Protein AF-0000000084951170 (afdb_homodimer)

Organism: Flavobacterium frigoris (strain PS1) (NCBI:txid1086011)

Sequence (204 aa):
MLIDLNEDTLADLVNQNNKVVVQFSASWCGNCRIMKPKFKKLATENESITFVLVDAENSPESRKLANVSNLPTFATFVNGKLVNETQTNKQEVLIELVNEIVMLIDLNEDTLADLVNQNNKVVVQFSASWCGNCRIMKPKFKKLATENESITFVLVDAENSPESRKLANVSNLPTFATFVNGKLVNETQTNKQEVLIELVNEIV

Nearest PDB structures (foldseek):
  2hsh-assembly1_A  TM=6.137E-01  e=3.336E-07  Homo sapiens
  1aiu-assembly1_A-2  TM=5.841E-01  e=1.942E-07  Homo sapiens
  5ykw-assembly1_A  TM=6.172E-01  e=5.730E-07  Saccharomyces cerevisiae S288C
  1trs-assembly1_A  TM=5.700E-01  e=1.815E-07  Homo sapiens
  2vim-assembly1_A  TM=5.841E-01  e=9.843E-07  Fasciola hepatica

Solvent-accessible surface area (backbone atoms only — not comparable to full-atom values): 11001 Å² total; per-residue (Å²): 57,77,40,77,49,84,58,69,51,51,67,58,52,34,66,75,33,58,35,32,39,34,40,32,28,49,96,86,37,66,52,23,62,66,45,46,61,56,52,53,50,50,20,73,74,33,66,85,32,40,28,34,40,34,47,52,85,75,16,66,63,38,25,58,73,52,53,54,72,53,55,21,33,38,30,35,32,50,72,61,36,80,76,46,68,45,70,57,84,49,67,67,59,54,51,49,59,53,58,72,72,104,58,79,41,78,48,86,58,70,50,50,68,59,54,35,66,76,34,58,38,32,40,35,40,33,28,49,94,86,37,67,51,24,62,66,44,46,60,56,52,53,51,51,20,73,75,34,66,84,34,38,29,34,40,33,46,51,84,76,16,66,62,40,26,58,74,53,55,53,71,53,55,22,32,37,30,34,31,48,71,60,36,78,77,44,69,44,70,58,87,49,67,68,58,54,51,49,58,53,58,72,72,106

Radius of gyration: 18.23 Å; Cα contacts (8 Å, |Δi|>4): 396; chains: 2; bounding box: 29×50×39 Å

Foldseek 3Di:
DEEEDPDLVVVVVVVVAVAEAEDEDAPPDPVCVVCVVVQVVVCVVCVNHYYYYYHNVRHVNNCVVVVPCQDDWDWDDDPRDTPDIDHDPDPVVVVVVVVVVD/DEEEDPALCVVVVPVVAPAEAEDEDAPPDPVCVVCVVVQVVVCVVCVNHYYYYYHNVRHVNNCVVVVPCQDDWDWDDDPRDTPDIDRDPDPVVVVVVVVVVD

InterPro domains:
  IPR013766 Thioredoxin domain [PF00085] (5-98)
  IPR013766 Thioredoxin domain [PS51352] (1-102)
  IPR036249 Thioredoxin-like superfamily [SSF52833] (2-100)

Structure (mmCIF, N/CA/C/O backbone):
data_AF-0000000084951170-model_v1
#
loop_
_entity.id
_entity.type
_entity.pdbx_description
1 polymer Thioredoxin
#
loop_
_atom_site.group_PDB
_atom_site.id
_atom_site.type_symbol
_atom_site.label_atom_id
_atom_site.label_alt_id
_atom_site.label_comp_id
_atom_site.label_asym_id
_atom_site.label_entity_id
_atom_site.label_seq_id
_atom_site.pdbx_PDB_ins_code
_atom_site.Cartn_x
_atom_site.Cartn_y
_atom_site.Cartn_z
_atom_site.occupancy
_atom_site.B_iso_or_equiv
_atom_site.auth_seq_id
_atom_site.auth_comp_id
_atom_site.auth_asym_id
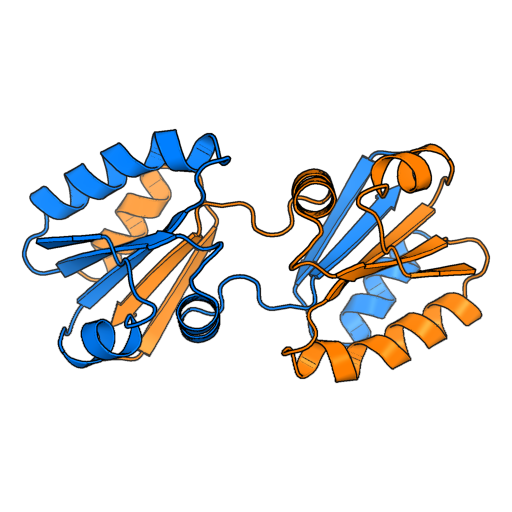_atom_site.auth_atom_id
_atom_site.pdbx_PDB_model_num
ATOM 1 N N . MET A 1 1 ? 1.382 22 13.25 1 81.38 1 MET A N 1
ATOM 2 C CA . MET A 1 1 ? 1.352 21.109 14.398 1 81.38 1 MET A CA 1
ATOM 3 C C . MET A 1 1 ? 1.655 19.672 13.984 1 81.38 1 MET A C 1
ATOM 5 O O . MET A 1 1 ? 1.187 19.203 12.938 1 81.38 1 MET A O 1
ATOM 9 N N . LEU A 1 2 ? 2.646 19.031 14.711 1 85.19 2 LEU A N 1
ATOM 10 C CA . LEU A 1 2 ? 3.01 17.641 14.445 1 85.19 2 LEU A CA 1
ATOM 11 C C . LEU A 1 2 ? 2.586 16.734 15.594 1 85.19 2 LEU A C 1
ATOM 13 O O . LEU A 1 2 ? 2.85 17.031 16.75 1 85.19 2 LEU A O 1
ATOM 17 N N . ILE A 1 3 ? 1.876 15.68 15.211 1 86.75 3 ILE A N 1
ATOM 18 C CA . ILE A 1 3 ? 1.391 14.727 16.203 1 86.75 3 ILE A CA 1
ATOM 19 C C . ILE A 1 3 ? 1.914 13.328 15.867 1 86.75 3 ILE A C 1
ATOM 21 O O . ILE A 1 3 ? 1.867 12.898 14.711 1 86.75 3 ILE A O 1
ATOM 25 N N . ASP A 1 4 ? 2.496 12.664 16.812 1 85.5 4 ASP A N 1
ATOM 26 C CA . ASP A 1 4 ? 2.83 11.242 16.688 1 85.5 4 ASP A CA 1
ATOM 27 C C . ASP A 1 4 ? 1.731 10.375 17.297 1 85.5 4 ASP A C 1
ATOM 29 O O . ASP A 1 4 ? 1.523 10.383 18.516 1 85.5 4 ASP A O 1
ATOM 33 N N . LEU A 1 5 ? 1.05 9.648 16.438 1 78.69 5 LEU A N 1
ATOM 34 C CA . LEU A 1 5 ? -0.126 8.906 16.891 1 78.69 5 LEU A CA 1
ATOM 35 C C . LEU A 1 5 ? 0.269 7.551 17.469 1 78.69 5 LEU A C 1
ATOM 37 O O . LEU A 1 5 ? 0.96 6.773 16.797 1 78.69 5 LEU A O 1
ATOM 41 N N . ASN A 1 6 ? 0.017 7.445 18.688 1 73.25 6 ASN A N 1
ATOM 42 C CA . ASN A 1 6 ? 0.324 6.188 19.359 1 73.25 6 ASN A CA 1
ATOM 43 C C . ASN A 1 6 ? -0.893 5.27 19.406 1 73.25 6 ASN A C 1
ATOM 45 O O . ASN A 1 6 ? -0.757 4.062 19.625 1 73.25 6 ASN A O 1
ATOM 49 N N . GLU A 1 7 ? -1.97 5.898 19.391 1 71.25 7 GLU A N 1
ATOM 50 C CA . GLU A 1 7 ? -3.209 5.129 19.344 1 71.25 7 GLU A CA 1
ATOM 51 C C . GLU A 1 7 ? -3.938 5.332 18.016 1 71.25 7 GLU A C 1
ATOM 53 O O . GLU A 1 7 ? -3.723 6.336 17.328 1 71.25 7 GLU A O 1
ATOM 58 N N . ASP A 1 8 ? -4.633 4.293 17.641 1 75.44 8 ASP A N 1
ATOM 59 C CA . ASP A 1 8 ? -5.332 4.328 16.359 1 75.44 8 ASP A CA 1
ATOM 60 C C . ASP A 1 8 ? -6.535 5.266 16.406 1 75.44 8 ASP A C 1
ATOM 62 O O . ASP A 1 8 ? -7.68 4.824 16.281 1 75.44 8 ASP A O 1
ATOM 66 N N . THR A 1 9 ? -6.289 6.641 16.609 1 84.38 9 THR A N 1
ATOM 67 C CA . THR A 1 9 ? -7.312 7.668 16.766 1 84.38 9 THR A CA 1
ATOM 68 C C . THR A 1 9 ? -7.23 8.695 15.648 1 84.38 9 THR A C 1
ATOM 70 O O . THR A 1 9 ? -7.496 9.883 15.867 1 84.38 9 THR A O 1
ATOM 73 N N . LEU A 1 10 ? -6.816 8.266 14.547 1 94.31 10 LEU A N 1
ATOM 74 C CA . LEU A 1 10 ? -6.68 9.188 13.43 1 94.31 10 LEU A CA 1
ATOM 75 C C . LEU A 1 10 ? -8.031 9.805 13.062 1 94.31 10 LEU A C 1
ATOM 77 O O . LEU A 1 10 ? -8.102 10.984 12.727 1 94.31 10 LEU A O 1
ATOM 81 N N . ALA A 1 11 ? -9.047 9.047 13.227 1 93.81 11 ALA A N 1
ATOM 82 C CA . ALA A 1 11 ? -10.391 9.5 12.867 1 93.81 11 ALA A CA 1
ATOM 83 C C . ALA A 1 11 ? -10.773 10.75 13.648 1 93.81 11 ALA A C 1
ATOM 85 O O . ALA A 1 11 ? -11.336 11.695 13.094 1 93.81 11 ALA A O 1
ATOM 86 N N . ASP A 1 12 ? -10.461 10.758 14.914 1 94.5 12 ASP A N 1
ATOM 87 C CA . ASP A 1 12 ? -10.75 11.922 15.75 1 94.5 12 ASP A CA 1
ATOM 88 C C . ASP A 1 12 ? -10.008 13.156 15.258 1 94.5 12 ASP A C 1
ATOM 90 O O . ASP A 1 12 ? -10.594 14.234 15.148 1 94.5 12 ASP A O 1
ATOM 94 N N . LEU A 1 13 ? -8.758 13 14.922 1 95 13 LEU A N 1
ATOM 95 C CA . LEU A 1 13 ? -7.938 14.117 14.461 1 95 13 LEU A CA 1
ATOM 96 C C . LEU A 1 13 ? -8.453 14.656 13.133 1 95 13 LEU A C 1
ATOM 98 O O . LEU A 1 13 ? -8.5 15.867 12.922 1 95 13 LEU A O 1
ATOM 102 N N . VAL A 1 14 ? -8.844 13.828 12.281 1 96.25 14 VAL A N 1
ATOM 103 C CA . VAL A 1 14 ? -9.344 14.188 10.953 1 96.25 14 VAL A CA 1
ATOM 104 C C . VAL A 1 14 ? -10.664 14.961 11.094 1 96.25 14 VAL A C 1
ATOM 106 O O . VAL A 1 14 ? -10.914 15.906 10.352 1 96.25 14 VAL A O 1
ATOM 109 N N . ASN A 1 15 ? -11.398 14.578 12.078 1 95.31 15 ASN A N 1
ATOM 110 C CA . ASN A 1 15 ? -12.695 15.203 12.266 1 95.31 15 ASN A CA 1
ATOM 111 C C . ASN A 1 15 ? -12.57 16.547 12.992 1 95.31 15 ASN A C 1
ATOM 113 O O . ASN A 1 15 ? -13.414 17.422 12.812 1 95.31 15 ASN A O 1
ATOM 117 N N . GLN A 1 16 ? -11.594 16.672 13.727 1 95.75 16 GLN A N 1
ATOM 118 C CA . GLN A 1 16 ? -11.445 17.844 14.562 1 95.75 16 GLN A CA 1
ATOM 119 C C . GLN A 1 16 ? -10.625 18.922 13.859 1 95.75 16 GLN A C 1
ATOM 121 O O . GLN A 1 16 ? -10.547 20.062 14.336 1 95.75 16 GLN A O 1
ATOM 126 N N . ASN A 1 17 ? -9.938 18.547 12.797 1 96.69 17 ASN A N 1
ATOM 127 C CA . ASN A 1 17 ? -9.078 19.484 12.078 1 96.69 17 ASN A CA 1
ATOM 128 C C . ASN A 1 17 ? -9.438 19.547 10.594 1 96.69 17 ASN A C 1
ATOM 130 O O . ASN A 1 17 ? -9.711 18.516 9.969 1 96.69 17 ASN A O 1
ATOM 134 N N . ASN A 1 18 ? -9.43 20.75 10.078 1 96.81 18 ASN A N 1
ATOM 135 C CA . ASN A 1 18 ? -9.875 20.969 8.703 1 96.81 18 ASN A CA 1
ATOM 136 C C . ASN A 1 18 ? -8.891 20.391 7.695 1 96.81 18 ASN A C 1
ATOM 138 O O . ASN A 1 18 ? -9.289 19.938 6.621 1 96.81 18 ASN A O 1
ATOM 142 N N . LYS A 1 19 ? -7.594 20.547 7.926 1 98 19 LYS A N 1
ATOM 143 C CA . LYS A 1 19 ? -6.531 20.047 7.051 1 98 19 LYS A CA 1
ATOM 144 C C . LYS A 1 19 ? -5.559 19.156 7.812 1 98 19 LYS A C 1
ATOM 146 O O . LYS A 1 19 ? -4.914 19.594 8.766 1 98 19 LYS A O 1
ATOM 151 N N . VAL A 1 20 ? -5.484 17.891 7.422 1 97.5 20 VAL A N 1
ATOM 152 C CA . VAL A 1 20 ? -4.609 16.922 8.086 1 97.5 20 VAL A CA 1
ATOM 153 C C . VAL A 1 20 ? -3.758 16.203 7.047 1 97.5 20 VAL A C 1
ATOM 155 O O . VAL A 1 20 ? -4.273 15.727 6.031 1 97.5 20 VAL A O 1
ATOM 158 N N . VAL A 1 21 ? -2.484 16.156 7.223 1 97.94 21 VAL A N 1
ATOM 159 C CA . VAL A 1 21 ? -1.573 15.328 6.434 1 97.94 21 VAL A CA 1
ATOM 160 C C . VAL A 1 21 ? -0.926 14.273 7.332 1 97.94 21 VAL A C 1
ATOM 162 O O . VAL A 1 21 ? -0.416 14.594 8.406 1 97.94 21 VAL A O 1
ATOM 165 N N . VAL A 1 22 ? -0.994 13.047 6.812 1 96.94 22 VAL A N 1
ATOM 166 C CA . VAL A 1 22 ? -0.519 11.922 7.613 1 96.94 22 VAL A CA 1
ATOM 167 C C . VAL A 1 22 ? 0.646 11.234 6.898 1 96.94 22 VAL A C 1
ATOM 169 O O . VAL A 1 22 ? 0.603 11.031 5.684 1 96.94 22 VAL A O 1
ATOM 172 N N . GLN A 1 23 ? 1.66 10.945 7.629 1 95.88 23 GLN A N 1
ATOM 173 C CA . GLN A 1 23 ? 2.684 10.023 7.16 1 95.88 23 GLN A CA 1
ATOM 174 C C . GLN A 1 23 ? 2.557 8.664 7.848 1 95.88 23 GLN A C 1
ATOM 176 O O . GLN A 1 23 ? 2.697 8.57 9.07 1 95.88 23 GLN A O 1
ATOM 181 N N . PHE A 1 24 ? 2.279 7.703 7.039 1 92.19 24 PHE A N 1
ATOM 182 C CA . PHE A 1 24 ? 2.35 6.328 7.512 1 92.19 24 PHE A CA 1
ATOM 183 C C . PHE A 1 24 ? 3.76 5.77 7.352 1 92.19 24 PHE A C 1
ATOM 185 O O . PHE A 1 24 ? 4.309 5.77 6.246 1 92.19 24 PHE A O 1
ATOM 192 N N . SER A 1 25 ? 4.285 5.355 8.516 1 89.69 25 SER A N 1
ATOM 193 C CA . SER A 1 25 ? 5.664 4.883 8.523 1 89.69 25 SER A CA 1
ATOM 194 C C . SER A 1 25 ? 5.797 3.584 9.32 1 89.69 25 SER A C 1
ATOM 196 O O . SER A 1 25 ? 4.848 3.156 9.977 1 89.69 25 SER A O 1
ATOM 198 N N . ALA A 1 26 ? 6.926 2.99 9.133 1 78.94 26 ALA A N 1
ATOM 199 C CA . ALA A 1 26 ? 7.316 1.826 9.93 1 78.94 26 ALA A CA 1
ATOM 200 C C . ALA A 1 26 ? 8.773 1.931 10.375 1 78.94 26 ALA A C 1
ATOM 202 O O . ALA A 1 26 ? 9.578 2.6 9.727 1 78.94 26 ALA A O 1
ATOM 203 N N . SER A 1 27 ? 9.055 1.221 11.539 1 79.19 27 SER A N 1
ATOM 204 C CA . SER A 1 27 ? 10.391 1.322 12.125 1 79.19 27 SER A CA 1
ATOM 205 C C . SER A 1 27 ? 11.445 0.703 11.211 1 79.19 27 SER A C 1
ATOM 207 O O . SER A 1 27 ? 12.609 1.102 11.242 1 79.19 27 SER A O 1
ATOM 209 N N . TRP A 1 28 ? 11.117 -0.133 10.406 1 70.12 28 TRP A N 1
ATOM 210 C CA . TRP A 1 28 ? 12.047 -0.889 9.578 1 70.12 28 TRP A CA 1
ATOM 211 C C . TRP A 1 28 ? 12.148 -0.283 8.18 1 70.12 28 TRP A C 1
ATOM 213 O O . TRP A 1 28 ? 12.781 -0.86 7.289 1 70.12 28 TRP A O 1
ATOM 223 N N . CYS A 1 29 ? 11.578 0.736 7.996 1 76.44 29 CYS A N 1
ATOM 224 C CA . CYS A 1 29 ? 11.547 1.317 6.66 1 76.44 29 CYS A CA 1
ATOM 225 C C . CYS A 1 29 ? 12.57 2.439 6.527 1 76.44 29 CYS A C 1
ATOM 227 O O . CYS A 1 29 ? 12.422 3.492 7.148 1 76.44 29 CYS A O 1
ATOM 229 N N . GLY A 1 30 ? 13.555 2.311 5.695 1 79 30 GLY A N 1
ATOM 230 C CA . GLY A 1 30 ? 14.617 3.283 5.477 1 79 30 GLY A CA 1
ATOM 231 C C . GLY A 1 30 ? 14.117 4.582 4.867 1 79 30 GLY A C 1
ATOM 232 O O . GLY A 1 30 ? 14.5 5.664 5.312 1 79 30 GLY A O 1
ATOM 233 N N . ASN A 1 31 ? 13.297 4.484 3.854 1 86.56 31 ASN A N 1
ATOM 234 C CA . ASN A 1 31 ? 12.727 5.672 3.225 1 86.56 31 ASN A CA 1
ATOM 235 C C . ASN A 1 31 ? 11.906 6.492 4.215 1 86.56 31 ASN A C 1
ATOM 237 O O . ASN A 1 31 ? 11.891 7.723 4.148 1 86.56 31 ASN A O 1
ATOM 241 N N . CYS A 1 32 ? 11.258 5.84 5.062 1 90.06 32 CYS A N 1
ATOM 242 C CA . CYS A 1 32 ? 10.508 6.543 6.094 1 90.06 32 CYS A CA 1
ATOM 243 C C . CYS A 1 32 ? 11.422 7.406 6.949 1 90.06 32 CYS A C 1
ATOM 245 O O . CYS A 1 32 ? 11.086 8.547 7.273 1 90.06 32 CYS A O 1
ATOM 247 N N . ARG A 1 33 ? 12.477 6.844 7.27 1 88.88 33 ARG A N 1
ATOM 248 C CA . ARG A 1 33 ? 13.445 7.578 8.078 1 88.88 33 ARG A CA 1
ATOM 249 C C . ARG A 1 33 ? 13.93 8.828 7.352 1 88.88 33 ARG A C 1
ATOM 251 O O . ARG A 1 33 ? 14.141 9.867 7.973 1 88.88 33 ARG A O 1
ATOM 258 N N . ILE A 1 34 ? 14.109 8.75 6.109 1 91.31 34 ILE A N 1
ATOM 259 C CA . ILE A 1 34 ? 14.602 9.852 5.285 1 91.31 34 ILE A CA 1
ATOM 260 C C . ILE A 1 34 ? 13.523 10.922 5.145 1 91.31 34 ILE A C 1
ATOM 262 O O . ILE A 1 34 ? 13.82 12.117 5.145 1 91.31 34 ILE A O 1
ATOM 266 N N . MET A 1 35 ? 12.297 10.516 5.082 1 95.5 35 MET A N 1
ATOM 267 C CA . MET A 1 35 ? 11.203 11.445 4.797 1 95.5 35 MET A CA 1
ATOM 268 C C . MET A 1 35 ? 10.688 12.086 6.078 1 95.5 35 MET A C 1
ATOM 270 O O . MET A 1 35 ? 10.141 13.188 6.047 1 95.5 35 MET A O 1
ATOM 274 N N . LYS A 1 36 ? 10.898 11.469 7.152 1 95.81 36 LYS A N 1
ATOM 275 C CA . LYS A 1 36 ? 10.352 11.945 8.422 1 95.81 36 LYS A CA 1
ATOM 276 C C 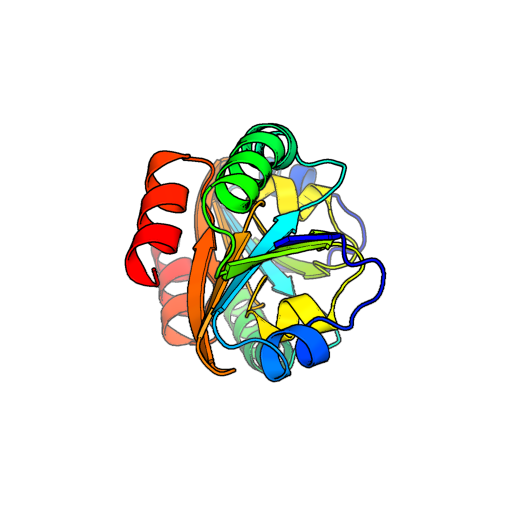. LYS 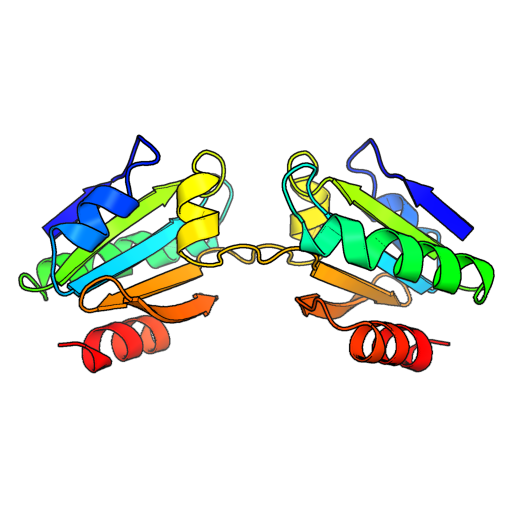A 1 36 ? 10.836 13.359 8.734 1 95.81 36 LYS A C 1
ATOM 278 O O . LYS A 1 36 ? 10.031 14.234 9.039 1 95.81 36 LYS A O 1
ATOM 283 N N . PRO A 1 37 ? 12.164 13.602 8.633 1 96.19 37 PRO A N 1
ATOM 284 C CA . PRO A 1 37 ? 12.609 14.969 8.914 1 96.19 37 PRO A CA 1
ATOM 285 C C . PRO A 1 37 ? 12.008 16 7.961 1 96.19 37 PRO A C 1
ATOM 287 O O . PRO A 1 37 ? 11.742 17.141 8.359 1 96.19 37 PRO A O 1
ATOM 290 N N . LYS A 1 38 ? 11.844 15.633 6.75 1 96.94 38 LYS A N 1
ATOM 291 C CA . LYS A 1 38 ? 11.234 16.531 5.773 1 96.94 38 LYS A CA 1
ATOM 292 C C . LYS A 1 38 ? 9.781 16.812 6.125 1 96.94 38 LYS A C 1
ATOM 294 O O . LYS A 1 38 ? 9.328 17.969 6.02 1 96.94 38 LYS A O 1
ATOM 299 N N . PHE A 1 39 ? 9.156 15.781 6.527 1 97.75 39 PHE A N 1
ATOM 300 C CA . PHE A 1 39 ? 7.773 15.898 6.973 1 97.75 39 PHE A CA 1
ATOM 301 C C . PHE A 1 39 ? 7.672 16.828 8.18 1 97.75 39 PHE A C 1
ATOM 303 O O . PHE A 1 39 ? 6.816 17.719 8.211 1 97.75 39 PHE A O 1
ATOM 310 N N . LYS A 1 40 ? 8.523 16.703 9.141 1 96.88 40 LYS A N 1
ATOM 311 C CA . LYS A 1 40 ? 8.547 17.531 10.336 1 96.88 40 LYS A CA 1
ATOM 312 C C . LYS A 1 40 ? 8.828 19 9.984 1 96.88 40 LYS A C 1
ATOM 314 O O . LYS A 1 40 ? 8.219 19.906 10.555 1 96.88 40 LYS A O 1
ATOM 319 N N . LYS A 1 41 ? 9.719 19.172 9.086 1 97 41 LYS A N 1
ATOM 320 C CA . LYS A 1 41 ? 10.031 20.531 8.648 1 97 41 LYS A CA 1
ATOM 321 C C . LYS A 1 41 ? 8.805 21.203 8.031 1 97 41 LYS A C 1
ATOM 323 O O . LYS A 1 41 ? 8.516 22.359 8.328 1 97 41 LYS A O 1
ATOM 328 N N . LEU A 1 42 ? 8.117 20.5 7.215 1 97.31 42 LEU A N 1
ATOM 329 C CA . LEU A 1 42 ? 6.91 21.031 6.598 1 97.31 42 LEU A CA 1
ATOM 330 C C . LEU A 1 42 ? 5.875 21.391 7.656 1 97.31 42 LEU A C 1
ATOM 332 O O . LEU A 1 42 ? 5.164 22.391 7.516 1 97.31 42 LEU A O 1
ATOM 336 N N . ALA A 1 43 ? 5.816 20.578 8.656 1 96.94 43 ALA A N 1
ATOM 337 C CA . ALA A 1 43 ? 4.895 20.859 9.75 1 96.94 43 ALA A CA 1
ATOM 338 C C . ALA A 1 43 ? 5.211 22.203 10.406 1 96.94 43 ALA A C 1
ATOM 340 O O . ALA A 1 43 ? 4.305 22.984 10.703 1 96.94 43 ALA A O 1
ATOM 341 N N . THR A 1 44 ? 6.461 22.438 10.602 1 96.31 44 THR A N 1
ATOM 342 C CA . THR A 1 44 ? 6.887 23.672 11.234 1 96.31 44 THR A CA 1
ATOM 343 C C . THR A 1 44 ? 6.605 24.875 10.328 1 96.31 44 THR A C 1
ATOM 345 O O . THR A 1 44 ? 6.336 25.969 10.812 1 96.31 44 THR A O 1
ATOM 348 N N . GLU A 1 45 ? 6.582 24.625 9.078 1 96.25 45 GLU A N 1
ATOM 349 C CA . GLU A 1 45 ? 6.43 25.703 8.102 1 96.25 45 GLU A CA 1
ATOM 350 C C . GLU A 1 45 ? 4.961 25.953 7.777 1 96.25 45 GLU A C 1
ATOM 352 O O . GLU A 1 45 ? 4.617 26.953 7.156 1 96.25 45 GLU A O 1
ATOM 357 N N . ASN A 1 46 ? 4.133 25 8.148 1 96.88 46 ASN A N 1
ATOM 358 C CA . ASN A 1 46 ? 2.711 25.094 7.84 1 96.88 46 ASN A CA 1
ATOM 359 C C . ASN A 1 46 ? 1.852 24.844 9.078 1 96.88 46 ASN A C 1
ATOM 361 O O . ASN A 1 46 ? 1.236 23.781 9.203 1 96.88 46 ASN A O 1
ATOM 365 N N . GLU A 1 47 ? 1.618 25.828 9.82 1 94.88 47 GLU A N 1
ATOM 366 C CA . GLU A 1 47 ? 0.979 25.703 11.125 1 94.88 47 GLU A CA 1
ATOM 367 C C . GLU A 1 47 ? -0.532 25.531 10.984 1 94.88 47 GLU A C 1
ATOM 369 O O . GLU A 1 47 ? -1.201 25.094 11.922 1 94.88 47 GLU A O 1
ATOM 374 N N . SER A 1 48 ? -1.021 25.875 9.906 1 95.88 48 SER A N 1
ATOM 375 C CA . SER A 1 48 ? -2.461 25.766 9.68 1 95.88 48 SER A CA 1
ATOM 376 C C . SER A 1 48 ? -2.867 24.344 9.328 1 95.88 48 SER A C 1
ATOM 378 O O . SER A 1 48 ? -4.055 24.031 9.25 1 95.88 48 SER A O 1
ATOM 380 N N . ILE A 1 49 ? -1.985 23.547 9.086 1 97.62 49 ILE A N 1
ATOM 381 C CA . ILE A 1 49 ? -2.205 22.156 8.734 1 97.62 49 ILE A CA 1
ATOM 382 C C . ILE A 1 49 ? -1.739 21.266 9.883 1 97.62 49 ILE A C 1
ATOM 384 O O . ILE A 1 49 ? -0.685 21.5 10.477 1 97.62 49 ILE A O 1
ATOM 388 N N . THR A 1 50 ? -2.506 20.25 10.219 1 97.5 50 THR A N 1
ATOM 389 C CA . THR A 1 50 ? -2.096 19.266 11.211 1 97.5 50 THR A CA 1
ATOM 390 C C . THR A 1 50 ? -1.339 18.125 10.547 1 97.5 50 THR A C 1
ATOM 392 O O . THR A 1 50 ? -1.842 17.5 9.609 1 97.5 50 THR A O 1
ATOM 395 N N . PHE A 1 51 ? -0.16 17.922 11.031 1 98 51 PHE A N 1
ATOM 396 C CA . PHE A 1 51 ? 0.674 16.828 10.547 1 98 51 PHE A CA 1
ATOM 397 C C . PHE A 1 51 ? 0.714 15.688 11.547 1 98 51 PHE A C 1
ATOM 399 O O . PHE A 1 51 ? 0.932 15.914 12.742 1 98 51 PHE A O 1
ATOM 406 N N . VAL A 1 52 ? 0.472 14.477 11.023 1 97.5 52 VAL A N 1
ATOM 407 C CA . VAL A 1 52 ? 0.38 13.336 11.922 1 97.5 52 VAL A CA 1
ATOM 408 C C . VAL A 1 52 ? 1.329 12.234 11.453 1 97.5 52 VAL A C 1
ATOM 410 O O . VAL A 1 52 ? 1.358 11.891 10.266 1 97.5 52 VAL A O 1
ATOM 413 N N . LEU A 1 53 ? 2.113 11.758 12.336 1 95.62 53 LEU A N 1
ATOM 414 C CA . LEU A 1 53 ? 2.916 10.555 12.109 1 95.62 53 LEU A CA 1
ATOM 415 C C . LEU A 1 53 ? 2.221 9.32 12.672 1 95.62 53 LEU A C 1
ATOM 417 O O . LEU A 1 53 ? 1.777 9.328 13.828 1 95.62 53 LEU A O 1
ATOM 421 N N . VAL A 1 54 ? 2.102 8.289 11.789 1 93.31 54 VAL A N 1
ATOM 422 C CA . VAL A 1 54 ? 1.408 7.078 12.203 1 93.31 54 VAL A CA 1
ATOM 423 C C . VAL A 1 54 ? 2.301 5.863 11.961 1 93.31 54 VAL A C 1
ATOM 425 O O . VAL A 1 54 ? 2.898 5.73 10.891 1 93.31 54 VAL A O 1
ATOM 428 N N . ASP A 1 55 ? 2.434 5.02 12.961 1 87.94 55 ASP A N 1
ATOM 429 C CA . ASP A 1 55 ? 3.027 3.703 12.758 1 87.94 55 ASP A CA 1
ATOM 430 C C . ASP A 1 55 ? 2.051 2.764 12.055 1 87.94 55 ASP A C 1
ATOM 432 O O . ASP A 1 55 ? 1.066 2.322 12.648 1 87.94 55 ASP A O 1
ATOM 436 N N . ALA A 1 56 ? 2.383 2.488 10.82 1 83.5 56 ALA A N 1
ATOM 437 C CA . ALA A 1 56 ? 1.463 1.737 9.969 1 83.5 56 ALA A CA 1
ATOM 438 C C . ALA A 1 56 ? 1.284 0.311 10.484 1 83.5 56 ALA A C 1
ATOM 440 O O . ALA A 1 56 ? 0.238 -0.306 10.273 1 83.5 56 ALA A O 1
ATOM 441 N N . GLU A 1 57 ? 2.281 -0.171 11.18 1 74 57 GLU A N 1
ATOM 442 C CA . GLU A 1 57 ? 2.232 -1.554 11.648 1 74 57 GLU A CA 1
ATOM 443 C C . GLU A 1 57 ? 1.198 -1.727 12.758 1 74 57 GLU A C 1
ATOM 445 O O . GLU A 1 57 ? 0.546 -2.77 12.844 1 74 57 GLU A O 1
ATOM 450 N N . ASN A 1 58 ? 0.986 -0.726 13.469 1 78.38 58 ASN A N 1
ATOM 451 C CA . ASN A 1 58 ? 0.166 -0.856 14.672 1 78.38 58 ASN A CA 1
ATOM 452 C C . ASN A 1 58 ? -1.109 -0.025 14.57 1 78.38 58 ASN A C 1
ATOM 454 O O . ASN A 1 58 ? -1.736 0.281 15.586 1 78.38 58 ASN A O 1
ATOM 458 N N . SER A 1 59 ? -1.433 0.355 13.406 1 83.12 59 SER A N 1
ATOM 459 C CA . SER A 1 59 ? -2.574 1.253 13.258 1 83.12 59 SER A CA 1
ATOM 460 C C . SER A 1 59 ? -3.492 0.795 12.125 1 83.12 59 SER A C 1
ATOM 462 O O . SER A 1 59 ? -3.719 1.534 11.164 1 83.12 59 SER A O 1
ATOM 464 N N . PRO A 1 60 ? -4.113 -0.416 12.305 1 78.5 60 PRO A N 1
ATOM 465 C CA . PRO A 1 60 ? -4.945 -0.945 11.227 1 78.5 60 PRO A CA 1
ATOM 466 C C . PRO A 1 60 ? -6.141 -0.046 10.906 1 78.5 60 PRO A C 1
ATOM 468 O O . PRO A 1 60 ? -6.52 0.089 9.742 1 78.5 60 PRO A O 1
ATOM 471 N N . GLU A 1 61 ? -6.75 0.596 11.883 1 83.62 61 GLU A N 1
ATOM 472 C CA . GLU A 1 61 ? -7.902 1.46 11.641 1 83.62 61 GLU A CA 1
ATOM 473 C C . GLU A 1 61 ? -7.496 2.725 10.891 1 83.62 61 GLU A C 1
ATOM 475 O O . GLU A 1 61 ? -8.227 3.189 10.008 1 83.62 61 GLU A O 1
ATOM 480 N N . SER A 1 62 ? -6.363 3.238 11.258 1 89.06 62 SER A N 1
ATOM 481 C CA . SER A 1 62 ? -5.859 4.414 10.547 1 89.06 62 SER A CA 1
ATOM 482 C C . SER A 1 62 ? -5.543 4.09 9.094 1 89.06 62 SER A C 1
ATOM 484 O O . SER A 1 62 ? -5.844 4.879 8.195 1 89.06 62 SER A O 1
ATOM 486 N N . ARG A 1 63 ? -4.949 2.965 8.898 1 84.81 63 ARG A N 1
ATOM 487 C CA . ARG A 1 63 ? -4.648 2.535 7.535 1 84.81 63 ARG A CA 1
ATOM 488 C C . ARG A 1 63 ? -5.922 2.439 6.699 1 84.81 63 ARG A C 1
ATOM 490 O O . ARG A 1 63 ? -5.965 2.924 5.566 1 84.81 63 ARG A O 1
ATOM 497 N N . LYS A 1 64 ? -6.883 1.844 7.309 1 79.31 64 LYS A N 1
ATOM 498 C CA . LYS A 1 64 ? -8.164 1.687 6.625 1 79.31 64 LYS A CA 1
ATOM 499 C C . LYS A 1 64 ? -8.766 3.043 6.273 1 79.31 64 LYS A C 1
ATOM 501 O O . LYS A 1 64 ? -9.234 3.248 5.152 1 79.31 64 LYS A O 1
ATOM 506 N N . LEU A 1 65 ? -8.719 3.965 7.148 1 85.38 65 LEU A N 1
ATOM 507 C CA . LEU A 1 65 ? -9.273 5.301 6.957 1 85.38 65 LEU A CA 1
ATOM 508 C C . LEU A 1 65 ? -8.602 6.004 5.785 1 85.38 65 LEU A C 1
ATOM 510 O O . LEU A 1 65 ? -9.258 6.742 5.043 1 85.38 65 LEU A O 1
ATOM 514 N N . ALA A 1 66 ? -7.305 5.754 5.641 1 88.12 66 ALA A N 1
ATOM 515 C CA . ALA A 1 66 ? -6.531 6.465 4.625 1 88.12 66 ALA A CA 1
ATOM 516 C C . ALA A 1 66 ? -6.375 5.621 3.363 1 88.12 66 ALA A C 1
ATOM 518 O O . ALA A 1 66 ? -5.664 6.008 2.434 1 88.12 66 ALA A O 1
ATOM 519 N N . ASN A 1 67 ? -6.867 4.43 3.436 1 77.94 67 ASN A N 1
ATOM 520 C CA . ASN A 1 67 ? -6.77 3.49 2.324 1 77.94 67 ASN A CA 1
ATOM 521 C C . ASN A 1 67 ? -5.328 3.059 2.08 1 77.94 67 ASN A C 1
ATOM 523 O O . ASN A 1 67 ? -4.898 2.926 0.933 1 77.94 67 ASN A O 1
ATOM 527 N N . VAL A 1 68 ? -4.602 3.211 3.215 1 75.38 68 VAL A N 1
ATOM 528 C CA . VAL A 1 68 ? -3.23 2.715 3.162 1 75.38 68 VAL A CA 1
ATOM 529 C C . VAL A 1 68 ? -3.232 1.188 3.199 1 75.38 68 VAL A C 1
ATOM 531 O O . VAL A 1 68 ? -3.678 0.585 4.18 1 75.38 68 VAL A O 1
ATOM 534 N N . SER A 1 69 ? -2.746 0.502 2.221 1 65.12 69 SER A N 1
ATOM 535 C CA . SER A 1 69 ? -2.67 -0.927 1.938 1 65.12 69 SER A CA 1
ATOM 536 C C . SER A 1 69 ? -4.004 -1.463 1.433 1 65.12 69 SER A C 1
ATOM 538 O O . SER A 1 69 ? -4.812 -1.966 2.215 1 65.12 69 SER A O 1
ATOM 540 N N . ASN A 1 70 ? -4.641 -0.733 0.565 1 65.81 70 ASN A N 1
ATOM 541 C CA . ASN A 1 70 ? -5.863 -1.34 0.0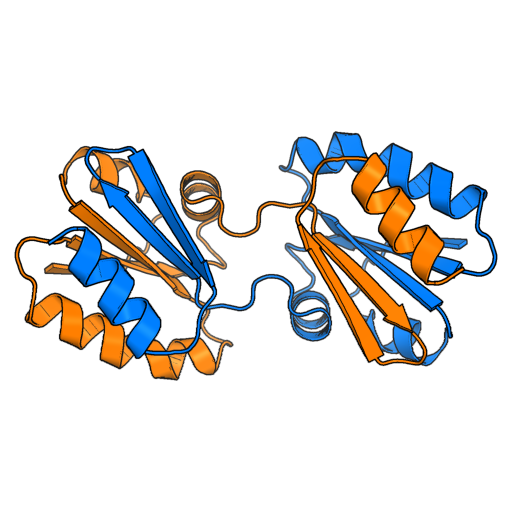48 1 65.81 70 ASN A CA 1
ATOM 542 C C . ASN A 1 70 ? -5.598 -2.725 -0.534 1 65.81 70 ASN A C 1
ATOM 544 O O . ASN A 1 70 ? -4.84 -2.865 -1.493 1 65.81 70 ASN A O 1
ATOM 548 N N . LEU A 1 71 ? -5.703 -3.547 0.465 1 78.25 71 LEU A N 1
ATOM 549 C CA . LEU A 1 71 ? -5.652 -4.945 0.05 1 78.25 71 LEU A CA 1
ATOM 550 C C . LEU A 1 71 ? -6.93 -5.344 -0.679 1 78.25 71 LEU A C 1
ATOM 552 O O . LEU A 1 71 ? -7.957 -4.672 -0.548 1 78.25 71 LEU A O 1
ATOM 556 N N . PRO A 1 72 ? -6.77 -6.352 -1.579 1 88.88 72 PRO A N 1
ATOM 557 C CA . PRO A 1 72 ? -5.582 -7.16 -1.856 1 88.88 72 PRO A CA 1
ATOM 558 C C . PRO A 1 72 ? -4.594 -6.461 -2.787 1 88.88 72 PRO 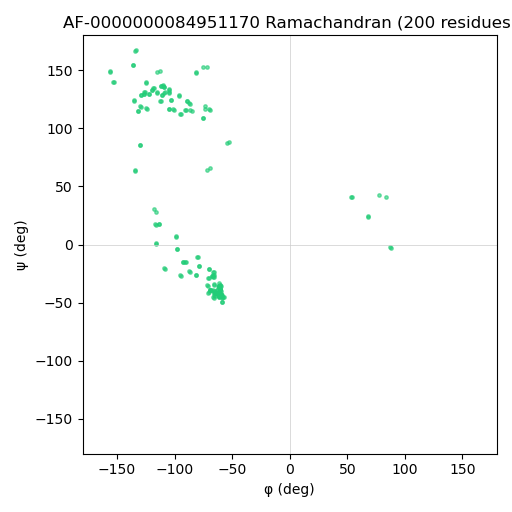A C 1
ATOM 560 O O . PRO A 1 72 ? -4.988 -5.594 -3.57 1 88.88 72 PRO A O 1
ATOM 563 N N . THR A 1 73 ? -3.367 -6.676 -2.664 1 89.19 73 THR A N 1
ATOM 564 C CA . THR A 1 73 ? -2.303 -6.371 -3.613 1 89.19 73 THR A CA 1
ATOM 565 C C . THR A 1 73 ? -1.824 -7.641 -4.316 1 89.19 73 THR A C 1
ATOM 567 O O . THR A 1 73 ? -1.659 -8.68 -3.682 1 89.19 73 THR A O 1
ATOM 570 N N . PHE A 1 74 ? -1.698 -7.512 -5.594 1 94.19 74 PHE A N 1
ATOM 571 C CA . PHE A 1 74 ? -1.184 -8.625 -6.383 1 94.19 74 PHE A CA 1
ATOM 572 C C . PHE A 1 74 ? 0.215 -8.32 -6.902 1 94.19 74 PHE A C 1
ATOM 574 O O . PHE A 1 74 ? 0.456 -7.242 -7.453 1 94.19 74 PHE A O 1
ATOM 581 N N . ALA A 1 75 ? 1.09 -9.25 -6.695 1 94.81 75 ALA A N 1
ATOM 582 C CA . ALA A 1 75 ? 2.459 -9.133 -7.195 1 94.81 75 ALA A CA 1
ATOM 583 C C . ALA A 1 75 ? 2.787 -10.266 -8.164 1 94.81 75 ALA A C 1
ATOM 585 O O . ALA A 1 75 ? 2.451 -11.43 -7.91 1 94.81 75 ALA A O 1
ATOM 586 N N . THR A 1 76 ? 3.373 -9.914 -9.281 1 97.19 76 THR A N 1
ATOM 587 C CA . THR A 1 76 ? 3.785 -10.898 -10.281 1 97.19 76 THR A CA 1
ATOM 588 C C . THR A 1 76 ? 5.305 -10.961 -10.383 1 97.19 76 THR A C 1
ATOM 590 O O . THR A 1 76 ? 5.965 -9.93 -10.547 1 97.19 76 THR A O 1
ATOM 593 N N . PHE A 1 77 ? 5.793 -12.125 -10.195 1 97.19 77 PHE A N 1
ATOM 594 C CA . PHE A 1 77 ? 7.223 -12.367 -10.344 1 97.19 77 PHE A CA 1
ATOM 595 C C . PHE A 1 77 ? 7.496 -13.258 -11.555 1 97.19 77 PHE A C 1
ATOM 597 O O . PHE A 1 77 ? 6.785 -14.242 -11.781 1 97.19 77 PHE A O 1
ATOM 604 N N . VAL A 1 78 ? 8.5 -12.922 -12.359 1 97.44 78 VAL A N 1
ATOM 605 C CA . VAL A 1 78 ? 8.984 -13.727 -13.469 1 97.44 78 VAL A CA 1
ATOM 606 C C . VAL A 1 78 ? 10.5 -13.883 -13.367 1 97.44 78 VAL A C 1
ATOM 608 O O . VAL A 1 78 ? 11.234 -12.891 -13.336 1 97.44 78 VAL A O 1
ATOM 611 N N . ASN A 1 79 ? 10.891 -15.102 -13.234 1 96.94 79 ASN A N 1
ATOM 612 C CA . ASN A 1 79 ? 12.312 -15.414 -13.125 1 96.94 79 ASN A CA 1
ATOM 613 C C . ASN A 1 79 ? 12.969 -14.617 -12.008 1 96.94 79 ASN A C 1
ATOM 615 O O . ASN A 1 79 ? 14.016 -13.992 -12.211 1 96.94 79 ASN A O 1
ATOM 619 N N . GLY A 1 80 ? 12.281 -14.516 -10.945 1 95.38 80 GLY A N 1
ATOM 620 C CA . GLY A 1 80 ? 12.828 -13.961 -9.719 1 95.38 80 GLY A CA 1
ATOM 621 C C . GLY A 1 80 ? 12.688 -12.453 -9.641 1 95.38 80 GLY A C 1
ATOM 622 O O . GLY A 1 80 ? 13.047 -11.844 -8.625 1 95.38 80 GLY A O 1
ATOM 623 N N . LYS A 1 81 ? 12.156 -11.844 -10.656 1 94.56 81 LYS A N 1
ATOM 624 C CA . LYS A 1 81 ? 12.055 -10.391 -10.711 1 94.56 81 LYS A CA 1
ATOM 625 C C . LYS A 1 81 ? 10.602 -9.938 -10.555 1 94.56 81 LYS A C 1
ATOM 627 O O . LYS A 1 81 ? 9.703 -10.516 -11.164 1 94.56 81 LYS A O 1
ATOM 632 N N . LEU A 1 82 ? 10.406 -8.914 -9.742 1 94.12 82 LEU A N 1
ATOM 633 C CA . LEU A 1 82 ? 9.094 -8.289 -9.641 1 94.12 82 LEU A CA 1
ATOM 634 C C . LEU A 1 82 ? 8.758 -7.523 -10.914 1 94.12 82 LEU A C 1
ATOM 636 O O . LEU A 1 82 ? 9.406 -6.527 -11.234 1 94.12 82 LEU A O 1
ATOM 640 N N . VAL A 1 83 ? 7.727 -7.957 -11.586 1 94.31 83 VAL A N 1
ATOM 641 C CA . VAL A 1 83 ? 7.457 -7.316 -12.867 1 94.31 83 VAL A CA 1
ATOM 642 C C . VAL A 1 83 ? 6.195 -6.469 -12.766 1 94.31 83 VAL A C 1
ATOM 644 O O . VAL A 1 83 ? 5.941 -5.613 -13.617 1 94.31 83 VAL A O 1
ATOM 647 N N . ASN A 1 84 ? 5.348 -6.77 -11.742 1 89.38 84 ASN A N 1
ATOM 648 C CA . ASN A 1 84 ? 4.141 -5.98 -11.523 1 89.38 84 ASN A CA 1
ATOM 649 C C . ASN A 1 84 ? 3.705 -6.023 -10.062 1 89.38 84 ASN A C 1
ATOM 651 O O . ASN A 1 84 ? 3.842 -7.055 -9.398 1 89.38 84 ASN A O 1
ATOM 655 N N . GLU A 1 85 ? 3.256 -4.93 -9.508 1 88.5 85 GLU A N 1
ATOM 656 C CA . GLU A 1 85 ? 2.58 -4.762 -8.227 1 88.5 85 GLU A CA 1
ATOM 657 C C . GLU A 1 85 ? 1.32 -3.914 -8.375 1 88.5 85 GLU A C 1
ATOM 659 O O . GLU A 1 85 ? 1.396 -2.74 -8.734 1 88.5 85 GLU A O 1
ATOM 664 N N . THR A 1 86 ? 0.18 -4.559 -8.125 1 87.12 86 THR A N 1
ATOM 665 C CA . THR A 1 86 ? -1.084 -3.895 -8.422 1 87.12 86 THR A CA 1
ATOM 666 C C . THR A 1 86 ? -2.072 -4.07 -7.277 1 87.12 86 THR A C 1
ATOM 668 O O . THR A 1 86 ? -2.34 -5.195 -6.848 1 87.12 86 THR A O 1
ATOM 671 N N . GLN A 1 87 ? -2.535 -2.992 -6.785 1 83.81 87 GLN A N 1
ATOM 672 C CA . GLN A 1 87 ? -3.666 -3.02 -5.863 1 83.81 87 GLN A CA 1
ATOM 673 C C . GLN A 1 87 ? -4.988 -2.908 -6.613 1 83.81 87 GLN A C 1
ATOM 675 O O . GLN A 1 87 ? -5.223 -1.935 -7.332 1 83.81 87 GLN A O 1
ATOM 680 N N . THR A 1 88 ? -5.84 -3.996 -6.539 1 84.94 88 THR A N 1
ATOM 681 C CA . THR A 1 88 ? -7.102 -3.971 -7.27 1 84.94 88 THR A CA 1
ATOM 682 C C . THR A 1 88 ? -8.117 -4.918 -6.633 1 84.94 88 THR A C 1
ATOM 684 O O . THR A 1 88 ? -7.738 -5.926 -6.031 1 84.94 88 THR A O 1
ATOM 687 N N . ASN A 1 89 ? -9.352 -4.555 -6.746 1 86.44 89 ASN A N 1
ATOM 688 C CA . ASN A 1 89 ? -10.445 -5.461 -6.402 1 86.44 89 ASN A CA 1
ATOM 689 C C . ASN A 1 89 ? -11.258 -5.844 -7.633 1 86.44 89 ASN A C 1
ATOM 691 O O . ASN A 1 89 ? -12.398 -6.297 -7.512 1 86.44 89 ASN A O 1
ATOM 695 N N . LYS A 1 90 ? -10.68 -5.625 -8.758 1 92.31 90 LYS A N 1
ATOM 696 C CA . LYS A 1 90 ? -11.328 -5.941 -10.023 1 92.31 90 LYS A CA 1
ATOM 697 C C . LYS A 1 90 ? -10.773 -7.227 -10.625 1 92.31 90 LYS A C 1
ATOM 699 O O . LYS A 1 90 ? -9.586 -7.297 -10.953 1 92.31 90 LYS A O 1
ATOM 704 N N . GLN A 1 91 ? -11.641 -8.109 -10.875 1 94.88 91 GLN A N 1
ATOM 705 C CA . GLN A 1 91 ? -11.242 -9.406 -11.406 1 94.88 91 GLN A CA 1
ATOM 706 C C . GLN A 1 91 ? -10.586 -9.266 -12.773 1 94.88 91 GLN A C 1
ATOM 708 O O . GLN A 1 91 ? -9.617 -9.961 -13.086 1 94.88 91 GLN A O 1
ATOM 713 N N . GLU A 1 92 ? -11.125 -8.375 -13.562 1 96.5 92 GLU A N 1
ATOM 714 C CA . GLU A 1 92 ? -10.602 -8.203 -14.922 1 96.5 92 GLU A CA 1
ATOM 715 C C . GLU A 1 92 ? -9.133 -7.801 -14.898 1 96.5 92 GLU A C 1
ATOM 717 O O . GLU A 1 92 ? -8.352 -8.234 -15.742 1 96.5 92 GLU A O 1
ATOM 722 N N . VAL A 1 93 ? -8.758 -6.988 -14.031 1 93.94 93 VAL A N 1
ATOM 723 C CA . VAL A 1 93 ? -7.375 -6.539 -13.898 1 93.94 93 VAL A CA 1
ATOM 724 C C . VAL A 1 93 ? -6.488 -7.719 -13.5 1 93.94 93 VAL A C 1
ATOM 726 O O . VAL A 1 93 ? -5.398 -7.895 -14.055 1 93.94 93 VAL A O 1
ATOM 729 N N . LEU A 1 94 ? -6.961 -8.508 -12.562 1 95.88 94 LEU A N 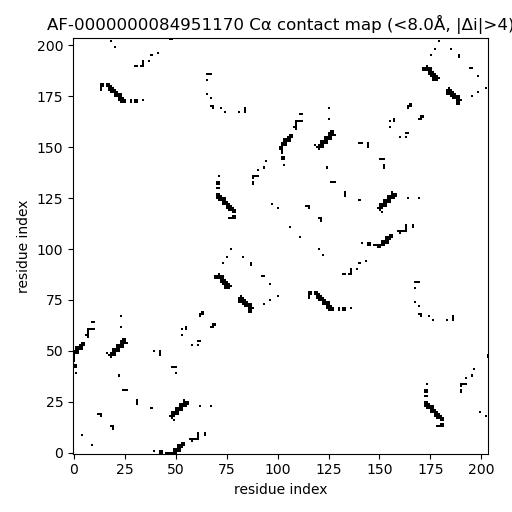1
ATOM 730 C CA . LEU A 1 94 ? -6.219 -9.688 -12.141 1 95.88 94 LEU A CA 1
ATOM 731 C C . LEU A 1 94 ? -6 -10.641 -13.305 1 95.88 94 LEU A C 1
ATOM 733 O O . LEU A 1 94 ? -4.891 -11.148 -13.5 1 95.88 94 LEU A O 1
ATOM 737 N N . ILE A 1 95 ? -7.055 -10.82 -14.055 1 96.38 95 ILE A N 1
ATOM 738 C CA . ILE A 1 95 ? -6.977 -11.711 -15.203 1 96.38 95 ILE A CA 1
ATOM 739 C C . ILE A 1 95 ? -5.938 -11.18 -16.188 1 96.38 95 ILE A C 1
ATOM 741 O O . ILE A 1 95 ? -5.141 -11.945 -16.734 1 96.38 95 ILE A O 1
ATOM 745 N N . GLU A 1 96 ? -5.93 -9.93 -16.391 1 96.31 96 GLU A N 1
ATOM 746 C CA . GLU A 1 96 ? -4.969 -9.312 -17.297 1 96.31 96 GLU A CA 1
ATOM 747 C C . GLU A 1 96 ? -3.535 -9.531 -16.828 1 96.31 96 GLU A C 1
ATOM 749 O O . GLU A 1 96 ? -2.643 -9.812 -17.625 1 96.31 96 GLU A O 1
ATOM 754 N N . LEU A 1 97 ? -3.309 -9.375 -15.586 1 94.44 97 LEU A N 1
ATOM 755 C CA . LEU A 1 97 ? -1.988 -9.586 -15 1 94.44 97 LEU A CA 1
ATOM 756 C C . LEU A 1 97 ? -1.491 -11 -15.281 1 94.44 97 LEU A C 1
ATOM 758 O O . LEU A 1 97 ? -0.323 -11.195 -15.625 1 94.44 97 LEU A O 1
ATOM 762 N N . VAL A 1 98 ? -2.355 -11.961 -15.094 1 96.69 98 VAL A N 1
ATOM 763 C CA . VAL A 1 98 ? -1.996 -13.359 -15.281 1 96.69 98 VAL A CA 1
ATOM 764 C C . VAL A 1 98 ? -1.762 -13.641 -16.766 1 96.69 98 VAL A C 1
ATOM 766 O O . VAL A 1 98 ? -0.775 -14.281 -17.141 1 96.69 98 VAL A O 1
ATOM 769 N N . ASN A 1 99 ? -2.6 -13.031 -17.547 1 95.5 99 ASN A N 1
ATOM 770 C CA . ASN A 1 99 ? -2.502 -13.258 -18.984 1 95.5 99 ASN A CA 1
ATOM 771 C C . ASN A 1 99 ? -1.198 -12.703 -19.547 1 95.5 99 ASN A C 1
ATOM 773 O O . ASN A 1 99 ? -0.657 -13.242 -20.516 1 95.5 99 ASN A O 1
ATOM 777 N N . GLU A 1 100 ? -0.683 -11.742 -18.953 1 94.38 100 GLU A N 1
ATOM 778 C CA . GLU A 1 100 ? 0.532 -11.086 -19.422 1 94.38 100 GLU A CA 1
ATOM 779 C C . GLU A 1 100 ? 1.751 -11.984 -19.25 1 94.38 100 GLU A C 1
ATOM 781 O O . GLU A 1 100 ? 2.787 -11.766 -19.875 1 94.38 100 GLU A O 1
ATOM 786 N N . ILE A 1 101 ? 1.632 -12.93 -18.375 1 93.75 101 ILE A N 1
ATOM 787 C CA . ILE A 1 101 ? 2.83 -13.719 -18.109 1 93.75 101 ILE A CA 1
ATOM 788 C C . ILE A 1 101 ? 2.598 -15.164 -18.516 1 93.75 101 ILE A C 1
ATOM 790 O O . ILE A 1 101 ? 3.463 -16.016 -18.312 1 93.75 101 ILE A O 1
ATOM 794 N N . VAL A 1 102 ? 1.479 -15.469 -19.016 1 89.69 102 VAL A N 1
ATOM 795 C CA . VAL A 1 102 ? 1.212 -16.812 -19.5 1 89.69 102 VAL A CA 1
ATOM 796 C C . VAL A 1 102 ? 2.031 -17.078 -20.766 1 89.69 102 VAL A C 1
ATOM 798 O O . VAL A 1 102 ? 2.188 -16.203 -21.609 1 89.69 102 VAL A O 1
ATOM 801 N N . MET B 1 1 ? -0.847 -24.234 -9.578 1 80 1 MET B N 1
ATOM 802 C CA . MET B 1 1 ? -0.576 -24.594 -8.188 1 80 1 MET B CA 1
ATOM 803 C C . MET B 1 1 ? -0.827 -23.422 -7.258 1 80 1 MET B C 1
ATOM 805 O O . MET B 1 1 ? -0.463 -22.281 -7.57 1 80 1 MET B O 1
ATOM 809 N N . LEU B 1 2 ? -1.655 -23.672 -6.168 1 84.12 2 LEU B N 1
ATOM 810 C CA . LEU B 1 2 ? -1.947 -22.641 -5.172 1 84.12 2 LEU B CA 1
ATOM 811 C C . LEU B 1 2 ? -1.298 -22.984 -3.836 1 84.12 2 LEU B C 1
ATOM 813 O O . LEU B 1 2 ? -1.412 -24.109 -3.354 1 84.12 2 LEU B O 1
ATOM 817 N N . ILE B 1 3 ? -0.57 -22 -3.324 1 86.31 3 ILE B N 1
ATOM 818 C CA . ILE B 1 3 ? 0.123 -22.172 -2.053 1 86.31 3 ILE B CA 1
ATOM 819 C C . ILE B 1 3 ? -0.332 -21.094 -1.064 1 86.31 3 ILE B C 1
ATOM 821 O O . ILE B 1 3 ? -0.421 -19.922 -1.416 1 86.31 3 ILE B O 1
ATOM 825 N N . ASP B 1 4 ? -0.712 -21.484 0.107 1 84.12 4 ASP B N 1
ATOM 826 C CA . ASP B 1 4 ? -0.947 -20.562 1.212 1 84.12 4 ASP B CA 1
ATOM 827 C C . ASP B 1 4 ? 0.293 -20.438 2.094 1 84.12 4 ASP B C 1
ATOM 829 O O . ASP B 1 4 ? 0.691 -21.391 2.758 1 84.12 4 ASP B O 1
ATOM 833 N N . LEU B 1 5 ? 0.888 -19.266 2.062 1 77.5 5 LEU B N 1
ATOM 834 C CA . LEU B 1 5 ? 2.17 -19.094 2.736 1 77.5 5 LEU B CA 1
ATOM 835 C C . LEU B 1 5 ? 1.967 -18.734 4.203 1 77.5 5 LEU B C 1
ATOM 837 O O . LEU B 1 5 ? 1.241 -17.797 4.523 1 77.5 5 LEU B O 1
ATOM 841 N N . ASN B 1 6 ? 2.387 -19.594 4.988 1 70.81 6 ASN B N 1
ATOM 842 C CA . ASN B 1 6 ? 2.283 -19.375 6.426 1 70.81 6 ASN B CA 1
ATOM 843 C C . ASN B 1 6 ? 3.57 -18.797 6.996 1 70.81 6 ASN B C 1
ATOM 845 O O . ASN B 1 6 ? 3.574 -18.25 8.109 1 70.81 6 ASN B O 1
ATOM 849 N N . GLU B 1 7 ? 4.578 -19.109 6.309 1 68.31 7 GLU B N 1
ATOM 850 C CA . GLU B 1 7 ? 5.863 -18.547 6.711 1 68.31 7 GLU B CA 1
ATOM 851 C C . GLU B 1 7 ? 6.41 -17.609 5.641 1 68.31 7 GLU B C 1
ATOM 853 O O . GLU B 1 7 ? 6.031 -17.703 4.473 1 68.31 7 GLU B O 1
ATOM 858 N N . ASP B 1 8 ? 7.129 -16.609 6.145 1 72.44 8 ASP B N 1
ATOM 859 C CA . ASP B 1 8 ? 7.66 -15.602 5.234 1 72.44 8 ASP B CA 1
ATOM 860 C C . ASP B 1 8 ? 8.758 -16.188 4.348 1 72.44 8 ASP B C 1
ATOM 862 O O . ASP B 1 8 ? 9.914 -15.773 4.426 1 72.44 8 ASP B O 1
ATOM 866 N N . THR B 1 9 ? 8.406 -17.156 3.445 1 83.44 9 THR B N 1
ATOM 867 C CA . THR B 1 9 ? 9.32 -17.875 2.561 1 83.44 9 THR B CA 1
ATOM 868 C C . THR B 1 9 ? 9 -17.562 1.099 1 83.44 9 THR B C 1
ATOM 870 O O . THR B 1 9 ? 9.203 -18.406 0.225 1 83.44 9 THR B O 1
ATOM 873 N N . LEU B 1 10 ? 8.484 -16.469 0.878 1 93.88 10 LEU B N 1
ATOM 874 C CA . LEU B 1 10 ? 8.117 -16.109 -0.49 1 93.88 10 LEU B CA 1
ATOM 875 C C . LEU B 1 10 ? 9.352 -16.094 -1.389 1 93.88 10 LEU B C 1
ATOM 877 O O . LEU B 1 10 ? 9.289 -16.516 -2.545 1 93.88 10 LEU B O 1
ATOM 881 N N . ALA B 1 11 ? 10.438 -15.703 -0.83 1 93.5 11 ALA B N 1
ATOM 882 C CA . ALA B 1 11 ? 11.68 -15.594 -1.592 1 93.5 11 ALA B CA 1
ATOM 883 C C . ALA B 1 11 ? 12.07 -16.938 -2.189 1 93.5 11 ALA B C 1
ATOM 885 O O . ALA B 1 11 ? 12.469 -17.016 -3.354 1 93.5 11 ALA B O 1
ATOM 886 N N . ASP B 1 12 ? 11.945 -17.984 -1.4 1 94.12 12 ASP B N 1
ATOM 887 C CA . ASP B 1 12 ? 12.266 -19.328 -1.877 1 94.12 12 ASP B CA 1
ATOM 888 C C . ASP B 1 12 ? 11.367 -19.719 -3.045 1 94.12 12 ASP B C 1
ATOM 890 O O . ASP B 1 12 ? 11.844 -20.25 -4.055 1 94.12 12 ASP B O 1
ATOM 894 N N . LEU B 1 13 ? 10.102 -19.438 -2.924 1 94.75 13 LEU B N 1
ATOM 895 C CA . LEU B 1 13 ? 9.141 -19.812 -3.963 1 94.75 13 LEU B CA 1
ATOM 896 C C . LEU B 1 13 ? 9.414 -19.031 -5.246 1 94.75 13 LEU B C 1
ATOM 898 O O . LEU B 1 13 ? 9.336 -19.594 -6.344 1 94.75 13 LEU B O 1
ATOM 902 N N . VAL B 1 14 ? 9.742 -17.828 -5.152 1 96.06 14 VAL B N 1
ATOM 903 C CA . VAL B 1 14 ? 10.023 -16.953 -6.289 1 96.06 14 VAL B CA 1
ATOM 904 C C . VAL B 1 14 ? 11.281 -17.438 -7.012 1 96.06 14 VAL B C 1
ATOM 906 O O . VAL B 1 14 ? 11.352 -17.391 -8.242 1 96.06 14 VAL B O 1
ATOM 909 N N . ASN B 1 15 ? 12.172 -17.938 -6.246 1 95.12 15 ASN B N 1
ATOM 910 C CA . ASN B 1 15 ? 13.438 -18.375 -6.828 1 95.12 15 ASN B CA 1
ATOM 911 C C . ASN B 1 15 ? 13.32 -19.766 -7.445 1 95.12 15 ASN B C 1
ATOM 913 O O . ASN B 1 15 ? 14.047 -20.094 -8.383 1 95.12 15 ASN B 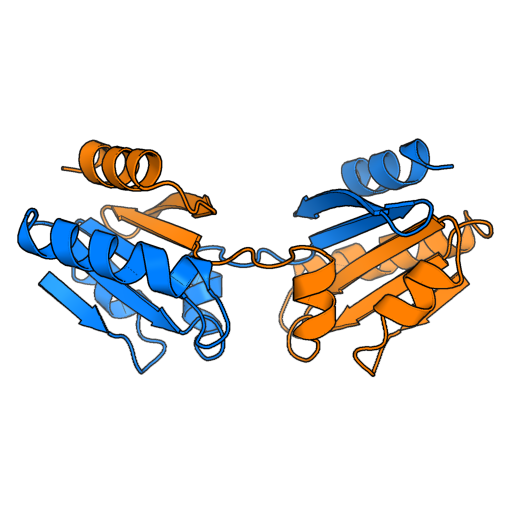O 1
ATOM 917 N N . GLN B 1 16 ? 12.453 -20.484 -6.961 1 95.5 16 GLN B N 1
ATOM 918 C CA . GLN B 1 16 ? 12.336 -21.875 -7.387 1 95.5 16 GLN B CA 1
ATOM 919 C C . GLN B 1 16 ? 11.344 -22.031 -8.539 1 95.5 16 GLN B C 1
ATOM 921 O O . GLN B 1 16 ? 11.25 -23.094 -9.148 1 95.5 16 GLN B O 1
ATOM 926 N N . ASN B 1 17 ? 10.547 -21 -8.758 1 96.56 17 ASN B N 1
ATOM 927 C CA . ASN B 1 17 ? 9.523 -21.047 -9.805 1 96.56 17 ASN B CA 1
ATOM 928 C C . ASN B 1 17 ? 9.672 -19.891 -10.781 1 96.56 17 ASN B C 1
ATOM 930 O O . ASN B 1 17 ? 9.938 -18.75 -10.375 1 96.56 17 ASN B O 1
ATOM 934 N N . ASN B 1 18 ? 9.477 -20.203 -12.039 1 96.69 18 ASN B N 1
ATOM 935 C CA . ASN B 1 18 ? 9.711 -19.219 -13.078 1 96.69 18 ASN B CA 1
ATOM 936 C C . ASN B 1 18 ? 8.641 -18.125 -13.062 1 96.69 18 ASN B C 1
ATOM 938 O O . ASN B 1 18 ? 8.914 -16.969 -13.391 1 96.69 18 ASN B O 1
ATOM 942 N N . LYS B 1 19 ? 7.391 -18.484 -12.875 1 97.94 19 LYS B N 1
ATOM 943 C CA . LYS B 1 19 ? 6.258 -17.562 -12.844 1 97.94 19 LYS B CA 1
ATOM 944 C C . LYS B 1 19 ? 5.473 -17.703 -11.539 1 97.94 19 LYS B C 1
ATOM 946 O O . LYS B 1 19 ? 4.938 -18.766 -11.242 1 97.94 19 LYS B O 1
ATOM 951 N N . VAL B 1 20 ? 5.438 -16.641 -10.75 1 97.38 20 VAL B N 1
ATOM 952 C CA . VAL B 1 20 ? 4.742 -16.641 -9.469 1 97.38 20 VAL B CA 1
ATOM 953 C C . VAL B 1 20 ? 3.809 -15.438 -9.375 1 97.38 20 VAL B C 1
ATOM 955 O O . VAL B 1 20 ? 4.207 -14.312 -9.68 1 97.38 20 VAL B O 1
ATOM 958 N N . VAL B 1 21 ? 2.574 -15.633 -9.047 1 97.88 21 VAL B N 1
ATOM 959 C CA . VAL B 1 21 ? 1.627 -14.57 -8.727 1 97.88 21 VAL B CA 1
ATOM 960 C C . VAL B 1 21 ? 1.192 -14.695 -7.266 1 97.88 21 VAL B C 1
ATOM 962 O O . VAL B 1 21 ? 0.818 -15.781 -6.812 1 97.88 21 VAL B O 1
ATOM 965 N N . VAL B 1 22 ? 1.281 -13.539 -6.602 1 96.81 22 VAL B N 1
ATOM 966 C CA . VAL B 1 22 ? 1.008 -13.531 -5.168 1 96.81 22 VAL B CA 1
ATOM 967 C C . VAL B 1 22 ? -0.19 -12.633 -4.879 1 96.81 22 VAL B C 1
ATOM 969 O O . VAL B 1 22 ? -0.299 -11.531 -5.43 1 96.81 22 VAL B O 1
ATOM 972 N N . GLN B 1 23 ? -1.074 -13.102 -4.074 1 95.69 23 GLN B N 1
ATOM 973 C CA . GLN B 1 23 ? -2.082 -12.242 -3.467 1 95.69 23 GLN B CA 1
ATOM 974 C C . GLN B 1 23 ? -1.761 -11.961 -2.002 1 95.69 23 GLN B C 1
ATOM 976 O O . GLN B 1 23 ? -1.719 -12.891 -1.187 1 95.69 23 GLN B O 1
ATOM 981 N N . PHE B 1 24 ? -1.526 -10.727 -1.753 1 91.88 24 PHE B N 1
ATOM 982 C CA . PHE B 1 24 ? -1.428 -10.273 -0.369 1 91.88 24 PHE B CA 1
ATOM 983 C C . PHE B 1 24 ? -2.801 -9.914 0.181 1 91.88 24 PHE B C 1
ATOM 985 O O . PHE B 1 24 ? -3.496 -9.062 -0.384 1 91.88 24 PHE B O 1
ATOM 992 N N . SER B 1 25 ? -3.133 -10.633 1.262 1 89.5 25 SER B N 1
ATOM 993 C CA . SER B 1 25 ? -4.457 -10.453 1.844 1 89.5 25 SER B CA 1
ATOM 994 C C . SER B 1 25 ? -4.383 -10.312 3.359 1 89.5 25 SER B C 1
ATOM 996 O O . SER B 1 25 ? -3.322 -10.516 3.955 1 89.5 25 SER B O 1
ATOM 998 N N . ALA B 1 26 ? -5.477 -9.891 3.902 1 78.81 26 ALA B N 1
ATOM 999 C CA . ALA B 1 26 ? -5.664 -9.844 5.352 1 78.81 26 ALA B CA 1
ATOM 1000 C C . ALA B 1 26 ? -7.043 -10.375 5.742 1 78.81 26 ALA B C 1
ATOM 1002 O O . ALA B 1 26 ? -7.98 -10.32 4.945 1 78.81 26 ALA B O 1
ATOM 1003 N N . SER B 1 27 ? -7.113 -10.883 7.02 1 79.06 27 SER B N 1
ATOM 1004 C CA . SER B 1 27 ? -8.352 -11.508 7.477 1 79.06 27 SER B CA 1
ATOM 1005 C C . SER B 1 27 ? -9.477 -10.477 7.586 1 79.06 27 SER B C 1
ATOM 1007 O O . SER B 1 27 ? -10.648 -10.82 7.461 1 79.06 27 SER B O 1
ATOM 1009 N N . TRP B 1 28 ? -9.211 -9.32 7.734 1 69.88 28 TRP B N 1
ATOM 1010 C CA . TRP B 1 28 ? -10.188 -8.266 7.984 1 69.88 28 TRP B CA 1
ATOM 1011 C C . TRP B 1 28 ? -10.523 -7.52 6.695 1 69.88 28 TRP B C 1
ATOM 1013 O O . TRP B 1 28 ? -11.211 -6.496 6.727 1 69.88 28 TRP B O 1
ATOM 1023 N N . CYS B 1 29 ? -10.078 -7.957 5.691 1 76.5 29 CYS B N 1
ATOM 1024 C CA . CYS B 1 29 ? -10.281 -7.234 4.438 1 76.5 29 CYS B CA 1
ATOM 1025 C C . CYS B 1 29 ? -11.391 -7.875 3.611 1 76.5 29 CYS B C 1
ATOM 1027 O O . CYS B 1 29 ? -11.234 -8.992 3.121 1 76.5 29 CYS B O 1
ATOM 1029 N N . GLY B 1 30 ? -12.469 -7.195 3.355 1 78.88 30 GLY B N 1
ATOM 1030 C CA . GLY B 1 30 ? -13.617 -7.688 2.609 1 78.88 3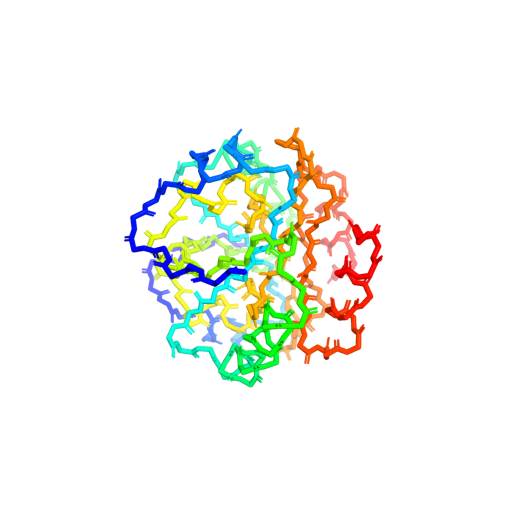0 GLY B CA 1
ATOM 1031 C C . GLY B 1 30 ? -13.312 -7.949 1.146 1 78.88 30 GLY B C 1
ATOM 1032 O O . GLY B 1 30 ? -13.695 -8.984 0.602 1 78.88 30 GLY B O 1
ATOM 1033 N N . ASN B 1 31 ? -12.633 -7.016 0.512 1 86.12 31 ASN B N 1
ATOM 1034 C CA . ASN B 1 31 ? -12.25 -7.195 -0.886 1 86.12 31 ASN B CA 1
ATOM 1035 C C . ASN B 1 31 ? -11.359 -8.414 -1.071 1 86.12 31 ASN B C 1
ATOM 1037 O O . ASN B 1 31 ? -11.445 -9.109 -2.088 1 86.12 31 ASN B O 1
ATOM 1041 N N . CYS B 1 32 ? -10.555 -8.672 -0.15 1 89.81 32 CYS B N 1
ATOM 1042 C CA . CYS B 1 32 ? -9.711 -9.859 -0.209 1 89.81 32 CYS B CA 1
ATOM 1043 C C . CYS B 1 32 ? -10.562 -11.125 -0.256 1 89.81 32 CYS B C 1
ATOM 1045 O O . CYS B 1 32 ? -10.266 -12.047 -1.016 1 89.81 32 CYS B O 1
ATOM 1047 N N . ARG B 1 33 ? -11.5 -11.102 0.535 1 88.75 33 ARG B N 1
ATOM 1048 C CA . ARG B 1 33 ? -12.391 -12.258 0.569 1 88.75 33 ARG B CA 1
ATOM 1049 C C . ARG B 1 33 ? -13.062 -12.469 -0.783 1 88.75 33 ARG B C 1
ATOM 1051 O O . ARG B 1 33 ? -13.258 -13.609 -1.215 1 88.75 33 ARG B O 1
ATOM 1058 N N . ILE B 1 34 ? -13.422 -11.445 -1.422 1 91.19 34 ILE B N 1
ATOM 1059 C CA . ILE B 1 34 ? -14.109 -11.492 -2.707 1 91.19 34 ILE B CA 1
ATOM 1060 C C . ILE B 1 34 ? -13.133 -11.953 -3.795 1 91.19 34 ILE B C 1
ATOM 1062 O O . ILE B 1 34 ? -13.516 -12.688 -4.703 1 91.19 34 ILE B O 1
ATOM 1066 N N . MET B 1 35 ? -11.906 -11.562 -3.699 1 95.38 35 MET B N 1
ATOM 1067 C CA . MET B 1 35 ? -10.938 -11.812 -4.762 1 95.38 35 MET B CA 1
ATOM 1068 C C . MET B 1 35 ? -10.297 -13.188 -4.59 1 95.38 35 MET B C 1
ATOM 1070 O O . MET B 1 35 ? -9.836 -13.789 -5.562 1 95.38 35 MET B O 1
ATOM 1074 N N . LYS B 1 36 ? -10.305 -13.68 -3.443 1 95.69 36 LYS B N 1
ATOM 1075 C CA . LYS B 1 36 ? -9.617 -14.938 -3.152 1 95.69 36 LYS B CA 1
ATOM 1076 C C . LYS B 1 36 ? -10.156 -16.078 -4.023 1 95.69 36 LYS B C 1
ATOM 1078 O O . LYS B 1 36 ? -9.383 -16.797 -4.66 1 95.69 36 LYS B O 1
ATOM 1083 N N . PRO B 1 37 ? -11.5 -16.234 -4.07 1 96.12 37 PRO B N 1
ATOM 1084 C CA . PRO B 1 37 ? -12 -17.312 -4.922 1 96.12 37 PRO B CA 1
ATOM 1085 C C . PRO B 1 37 ? -11.617 -17.125 -6.391 1 96.12 37 PRO B C 1
ATOM 1087 O O . PRO B 1 37 ? -11.398 -18.109 -7.105 1 96.12 37 PRO B O 1
ATOM 1090 N N . LYS B 1 38 ? -11.609 -15.938 -6.832 1 96.88 38 LYS B N 1
ATOM 1091 C CA . LYS B 1 38 ? -11.219 -15.648 -8.211 1 96.88 38 LYS B CA 1
ATOM 1092 C C . LYS B 1 38 ? -9.758 -16 -8.453 1 96.88 38 LYS B C 1
ATOM 1094 O O . LYS B 1 38 ? -9.414 -16.578 -9.492 1 96.88 38 LYS B O 1
ATOM 1099 N N . PHE B 1 39 ? -8.992 -15.664 -7.488 1 97.69 39 PHE B N 1
ATOM 1100 C CA . PHE B 1 39 ? -7.574 -15.992 -7.52 1 97.69 39 PHE B CA 1
ATOM 1101 C C . PHE B 1 39 ? -7.371 -17.5 -7.566 1 97.69 39 PHE B C 1
ATOM 1103 O O . PHE B 1 39 ? -6.586 -18 -8.375 1 97.69 39 PHE B O 1
ATOM 1110 N N . LYS B 1 40 ? -8.07 -18.25 -6.777 1 96.75 40 LYS B N 1
ATOM 1111 C CA . LYS B 1 40 ? -7.988 -19.703 -6.734 1 96.75 40 LYS B CA 1
ATOM 1112 C C . LYS B 1 40 ? -8.422 -20.328 -8.062 1 96.75 40 LYS B C 1
ATOM 1114 O O . LYS B 1 40 ? -7.809 -21.281 -8.539 1 96.75 40 LYS B O 1
ATOM 1119 N N . LYS B 1 41 ? -9.445 -19.781 -8.586 1 96.94 41 LYS B N 1
ATOM 1120 C CA . LYS B 1 41 ? -9.914 -20.266 -9.875 1 96.94 41 LYS B CA 1
ATOM 1121 C C . LYS B 1 41 ? -8.844 -20.094 -10.953 1 96.94 41 LYS B C 1
ATOM 1123 O O . LYS B 1 41 ? -8.602 -21.016 -11.742 1 96.94 41 LYS B O 1
ATOM 1128 N N . LEU B 1 42 ? -8.227 -18.984 -10.984 1 97.25 42 LEU B N 1
ATOM 1129 C CA . LEU B 1 42 ? -7.164 -18.719 -11.953 1 97.25 42 LEU B CA 1
ATOM 1130 C C . LEU B 1 42 ? -6.02 -19.719 -11.766 1 97.25 42 LEU B C 1
ATOM 1132 O O . LEU B 1 42 ? -5.41 -20.156 -12.742 1 97.25 42 LEU B O 1
ATOM 1136 N N . ALA B 1 43 ? -5.746 -20 -10.531 1 96.88 43 ALA B N 1
ATOM 1137 C CA . ALA B 1 43 ? -4.699 -20.984 -10.25 1 96.88 43 ALA B CA 1
ATOM 1138 C C . ALA B 1 43 ? -5.02 -22.328 -10.883 1 96.88 43 ALA B C 1
ATOM 1140 O O . ALA B 1 43 ? -4.141 -22.969 -11.461 1 96.88 43 ALA B O 1
ATOM 1141 N N . THR B 1 44 ? -6.246 -22.719 -10.766 1 96.31 44 THR B N 1
ATOM 1142 C CA . THR B 1 44 ? -6.668 -24 -11.312 1 96.31 44 THR B CA 1
ATOM 1143 C C . THR B 1 44 ? -6.609 -23.984 -12.844 1 96.31 44 THR B C 1
ATOM 1145 O O . THR B 1 44 ? -6.355 -25.016 -13.469 1 96.31 44 THR B O 1
ATOM 1148 N N . GLU B 1 45 ? -6.75 -22.828 -13.383 1 96.25 45 GLU B N 1
ATOM 1149 C CA . GLU B 1 45 ? -6.82 -22.688 -14.836 1 96.25 45 GLU B CA 1
ATOM 1150 C C . GLU B 1 45 ? -5.434 -22.484 -15.438 1 96.25 45 GLU B C 1
ATOM 1152 O O . GLU B 1 45 ? -5.258 -22.562 -16.656 1 96.25 45 GLU B O 1
ATOM 1157 N N . ASN B 1 46 ? -4.492 -22.156 -14.586 1 96.88 46 ASN B N 1
ATOM 1158 C CA . ASN B 1 46 ? -3.135 -21.859 -15.039 1 96.88 46 ASN B CA 1
ATOM 1159 C C . ASN B 1 46 ? -2.096 -22.641 -14.234 1 96.88 46 ASN B C 1
ATOM 1161 O O . ASN B 1 46 ? -1.386 -22.062 -13.406 1 96.88 46 ASN B O 1
ATOM 1165 N N . GLU B 1 47 ? -1.838 -23.812 -14.625 1 94.88 47 GLU B N 1
ATOM 1166 C CA . GLU B 1 47 ? -1.014 -24.734 -13.844 1 94.88 47 GLU B CA 1
ATOM 1167 C C . GLU B 1 47 ? 0.471 -24.422 -14.008 1 94.88 47 GLU B C 1
ATOM 1169 O O . GLU B 1 47 ? 1.297 -24.844 -13.203 1 94.88 47 GLU B O 1
ATOM 1174 N N . SER B 1 48 ? 0.785 -23.734 -14.984 1 95.88 48 SER B N 1
ATOM 1175 C CA . SER B 1 48 ? 2.182 -23.391 -15.25 1 95.88 48 SER B CA 1
ATOM 1176 C C . SER B 1 48 ? 2.637 -22.219 -14.383 1 95.88 48 SER B C 1
ATOM 1178 O O . SER B 1 48 ? 3.824 -21.891 -14.352 1 95.88 48 SER B O 1
ATOM 1180 N N . ILE B 1 49 ? 1.781 -21.609 -13.766 1 97.56 49 ILE B N 1
ATOM 1181 C CA . ILE B 1 49 ? 2.053 -20.484 -12.891 1 97.56 49 ILE B CA 1
ATOM 1182 C C . ILE B 1 49 ? 1.821 -20.875 -11.438 1 97.56 49 ILE B C 1
ATOM 1184 O O . ILE B 1 49 ? 0.844 -21.562 -11.125 1 97.56 49 ILE B O 1
ATOM 1188 N N . THR B 1 50 ? 2.701 -20.484 -10.555 1 97.38 50 THR B N 1
ATOM 1189 C CA . THR B 1 50 ? 2.508 -20.703 -9.125 1 97.38 50 THR B CA 1
ATOM 1190 C C . THR B 1 50 ? 1.756 -19.547 -8.492 1 97.38 50 THR B C 1
ATOM 1192 O O . THR B 1 50 ? 2.17 -18.391 -8.617 1 97.38 50 THR B O 1
ATOM 1195 N N . PHE B 1 51 ? 0.675 -19.891 -7.883 1 97.88 51 PHE B N 1
ATOM 1196 C CA . PHE B 1 51 ? -0.134 -18.891 -7.188 1 97.88 51 PHE B CA 1
ATOM 1197 C C . PHE B 1 51 ? 0.052 -19 -5.68 1 97.88 51 PHE B C 1
ATOM 1199 O O . PHE B 1 51 ? -0.006 -20.109 -5.121 1 97.88 51 PHE B O 1
ATOM 1206 N N . VAL B 1 52 ? 0.307 -17.844 -5.047 1 97.25 52 VAL B N 1
ATOM 1207 C CA . VAL B 1 52 ? 0.607 -17.859 -3.619 1 97.25 52 VAL B CA 1
ATOM 1208 C C . VAL B 1 52 ? -0.315 -16.891 -2.885 1 97.25 52 VAL B C 1
ATOM 1210 O O . VAL B 1 52 ? -0.485 -15.742 -3.309 1 97.25 52 VAL B O 1
ATOM 1213 N N . LEU B 1 53 ? -0.93 -17.359 -1.871 1 95.31 53 LEU B N 1
ATOM 1214 C CA . LEU B 1 53 ? -1.667 -16.516 -0.94 1 95.31 53 LEU B CA 1
ATOM 1215 C C . LEU B 1 53 ? -0.812 -16.172 0.276 1 95.31 53 LEU B C 1
ATOM 1217 O O . LEU B 1 53 ? -0.218 -17.062 0.893 1 95.31 53 LEU B O 1
ATOM 1221 N N . VAL B 1 54 ? -0.736 -14.844 0.545 1 93 54 VAL B N 1
ATOM 1222 C CA . VAL B 1 54 ? 0.095 -14.398 1.66 1 93 54 VAL B CA 1
ATOM 1223 C C . VAL B 1 54 ? -0.733 -13.539 2.609 1 93 54 VAL B C 1
ATOM 1225 O O . VAL B 1 54 ? -1.466 -12.648 2.172 1 93 54 VAL B O 1
ATOM 1228 N N . ASP B 1 55 ? -0.663 -13.836 3.881 1 87.56 55 ASP B N 1
ATOM 1229 C CA . ASP B 1 55 ? -1.182 -12.93 4.895 1 87.56 55 ASP B CA 1
ATOM 1230 C C . ASP B 1 55 ? -0.246 -11.734 5.094 1 87.56 55 ASP B C 1
ATOM 1232 O O . ASP B 1 55 ? 0.839 -11.875 5.66 1 87.56 55 ASP B O 1
ATOM 1236 N N . ALA B 1 56 ? -0.729 -10.617 4.633 1 83.06 56 ALA B N 1
ATOM 1237 C CA . ALA B 1 56 ? 0.118 -9.43 4.594 1 83.06 56 ALA B CA 1
ATOM 1238 C C . ALA B 1 56 ? 0.471 -8.961 6.004 1 83.06 56 ALA B C 1
ATOM 1240 O O . ALA B 1 56 ? 1.524 -8.359 6.223 1 83.06 56 ALA B O 1
ATOM 1241 N N . GLU B 1 57 ? -0.39 -9.281 6.941 1 73.94 57 GLU B N 1
ATOM 1242 C CA . GLU B 1 57 ? -0.172 -8.812 8.305 1 73.94 57 GLU B CA 1
ATOM 1243 C C . GLU B 1 57 ? 1.021 -9.516 8.953 1 73.94 57 GLU B C 1
ATOM 1245 O O . GLU B 1 57 ? 1.752 -8.914 9.734 1 73.94 57 GLU B O 1
ATOM 1250 N N . ASN B 1 58 ? 1.271 -10.672 8.547 1 78.12 58 ASN B N 1
ATOM 1251 C CA . ASN B 1 58 ? 2.264 -11.492 9.242 1 78.12 58 ASN B CA 1
ATOM 1252 C C . ASN B 1 58 ? 3.443 -11.828 8.328 1 78.12 58 ASN B C 1
ATOM 1254 O O . ASN B 1 58 ? 4.176 -12.781 8.594 1 78.12 58 ASN B O 1
ATOM 1258 N N . SER B 1 59 ? 3.574 -11.102 7.297 1 82.5 59 SER B N 1
ATOM 1259 C CA . SER B 1 59 ? 4.609 -11.445 6.328 1 82.5 59 SER B CA 1
ATOM 1260 C C . SER B 1 59 ? 5.395 -10.211 5.895 1 82.5 59 SER B C 1
ATOM 1262 O O . SER B 1 59 ? 5.426 -9.875 4.707 1 82.5 59 SER B O 1
ATOM 1264 N N . PRO B 1 60 ? 6.117 -9.578 6.879 1 78.25 60 PRO B N 1
ATOM 1265 C CA . PRO B 1 60 ? 6.828 -8.344 6.539 1 78.25 60 PRO B CA 1
ATOM 1266 C C . PRO B 1 60 ? 7.895 -8.555 5.465 1 78.25 60 PRO B C 1
ATOM 1268 O O . PRO B 1 60 ? 8.094 -7.691 4.609 1 78.25 60 PRO B O 1
ATOM 1271 N N . GLU B 1 61 ? 8.594 -9.672 5.445 1 83.31 61 GLU B N 1
ATOM 1272 C CA . GLU B 1 61 ? 9.633 -9.922 4.453 1 83.31 61 GLU B CA 1
ATOM 1273 C C . GLU B 1 61 ? 9.039 -10.117 3.064 1 83.31 61 GLU B C 1
ATOM 1275 O O . GLU B 1 61 ? 9.594 -9.648 2.07 1 83.31 61 GLU B O 1
ATOM 1280 N N . SER B 1 62 ? 7.914 -10.797 3.037 1 88.5 62 SER B N 1
ATOM 1281 C CA . SER B 1 62 ? 7.238 -10.984 1.757 1 88.5 62 SER B CA 1
ATOM 1282 C C . SER B 1 62 ? 6.742 -9.648 1.199 1 88.5 62 SER B C 1
ATOM 1284 O O . SER B 1 62 ? 6.855 -9.398 -0.001 1 88.5 62 SER B O 1
ATOM 1286 N N . ARG B 1 63 ? 6.215 -8.852 2.062 1 84.31 63 ARG B N 1
ATOM 1287 C CA . ARG B 1 63 ? 5.758 -7.531 1.645 1 84.31 63 ARG B CA 1
ATOM 1288 C C . ARG B 1 63 ? 6.906 -6.719 1.051 1 84.31 63 ARG B C 1
ATOM 1290 O O . ARG B 1 63 ? 6.754 -6.105 -0.008 1 84.31 63 ARG B O 1
ATOM 1297 N N . LYS B 1 64 ? 7.988 -6.77 1.746 1 79.31 64 LYS B N 1
ATOM 1298 C CA . LYS B 1 64 ? 9.164 -6.043 1.285 1 79.31 64 LYS B CA 1
ATOM 1299 C C . LYS B 1 64 ? 9.617 -6.539 -0.087 1 79.31 64 LYS B C 1
ATOM 1301 O O . LYS B 1 64 ? 9.898 -5.738 -0.979 1 79.31 64 LYS B O 1
ATOM 1306 N N . LEU B 1 65 ? 9.625 -7.812 -0.298 1 85.12 65 LEU B N 1
ATOM 1307 C CA . LEU B 1 65 ? 10.055 -8.422 -1.553 1 85.12 65 LEU B CA 1
ATOM 1308 C C . LEU B 1 65 ? 9.172 -7.957 -2.709 1 85.12 65 LEU B C 1
ATOM 1310 O O . LEU B 1 65 ? 9.656 -7.766 -3.826 1 85.12 65 LEU B O 1
ATOM 1314 N N . ALA B 1 66 ? 7.887 -7.777 -2.398 1 87.88 66 ALA B N 1
ATOM 1315 C CA . ALA B 1 66 ? 6.926 -7.453 -3.449 1 87.88 66 ALA B CA 1
ATOM 1316 C C . ALA B 1 66 ? 6.656 -5.949 -3.498 1 87.88 66 ALA B C 1
ATOM 1318 O O . ALA B 1 66 ? 5.789 -5.496 -4.25 1 87.88 66 ALA B O 1
ATOM 1319 N N . ASN B 1 67 ? 7.234 -5.273 -2.582 1 78 67 ASN B N 1
ATOM 1320 C CA . ASN B 1 67 ? 7.055 -3.828 -2.479 1 78 67 ASN B CA 1
ATOM 1321 C C . ASN B 1 67 ? 5.625 -3.469 -2.072 1 78 67 ASN B C 1
ATOM 1323 O O . ASN B 1 67 ? 5.055 -2.506 -2.586 1 78 67 ASN B O 1
ATOM 1327 N N . VAL B 1 68 ? 5.07 -4.516 -1.415 1 75.5 68 VAL B N 1
ATOM 1328 C CA . VAL B 1 68 ? 3.744 -4.273 -0.86 1 75.5 68 VAL B CA 1
ATOM 1329 C C . VAL B 1 68 ? 3.854 -3.381 0.375 1 75.5 68 VAL B C 1
ATOM 1331 O O . VAL B 1 68 ? 4.469 -3.766 1.373 1 75.5 68 VAL B O 1
ATOM 1334 N N . SER B 1 69 ? 3.318 -2.201 0.39 1 65.06 69 SER B N 1
ATOM 1335 C CA . SER B 1 69 ? 3.303 -1.118 1.368 1 65.06 69 SER B CA 1
ATOM 1336 C C . SER B 1 69 ? 4.559 -0.262 1.265 1 65.06 69 SER B C 1
ATOM 1338 O O . SER B 1 69 ? 5.523 -0.475 2.002 1 65.06 69 SER B O 1
ATOM 1340 N N . ASN B 1 70 ? 4.961 -0.011 0.082 1 66.12 70 ASN B N 1
ATOM 1341 C CA . ASN B 1 70 ? 6.109 0.886 0.034 1 66.12 70 ASN B CA 1
ATOM 1342 C C . ASN B 1 70 ? 5.855 2.166 0.826 1 66.12 70 ASN B C 1
ATOM 1344 O O . ASN B 1 70 ? 4.973 2.949 0.479 1 66.12 70 ASN B O 1
ATOM 1348 N N . LEU B 1 71 ? 6.227 1.897 2.055 1 78.31 71 LEU B N 1
ATOM 1349 C CA . LEU B 1 71 ? 6.215 3.068 2.926 1 78.31 71 LEU B CA 1
ATOM 1350 C C . LEU B 1 71 ? 7.402 3.979 2.631 1 78.31 71 LEU B C 1
ATOM 1352 O O . LEU B 1 71 ? 8.391 3.545 2.039 1 78.31 71 LEU B O 1
ATOM 1356 N N . PRO B 1 72 ? 7.18 5.301 2.93 1 88.94 72 PRO B N 1
ATOM 1357 C CA . PRO B 1 72 ? 6.027 5.926 3.576 1 88.94 72 PRO B CA 1
ATOM 1358 C C . PRO B 1 72 ? 4.871 6.172 2.611 1 88.94 72 PRO B C 1
ATOM 1360 O O . PRO B 1 72 ? 5.086 6.305 1.403 1 88.94 72 PRO B O 1
ATOM 1363 N N . THR B 1 73 ? 3.682 6.117 3.025 1 89.38 73 THR B N 1
ATOM 1364 C CA . THR B 1 73 ? 2.473 6.609 2.373 1 89.38 73 THR B CA 1
ATOM 1365 C C . THR B 1 73 ? 1.986 7.895 3.035 1 89.38 73 THR B C 1
ATOM 1367 O O . THR B 1 73 ? 1.985 8.008 4.262 1 89.38 73 THR B O 1
ATOM 1370 N N . PHE B 1 74 ? 1.683 8.836 2.197 1 94.31 74 PHE B N 1
ATOM 1371 C CA . PHE B 1 74 ? 1.135 10.094 2.689 1 94.31 74 PHE B CA 1
ATOM 1372 C C . PHE B 1 74 ? -0.343 10.211 2.338 1 94.31 74 PHE B C 1
ATOM 1374 O O . PHE B 1 74 ? -0.735 9.977 1.193 1 94.31 74 PHE B O 1
ATOM 1381 N N . ALA B 1 75 ? -1.112 10.547 3.322 1 95 75 ALA B N 1
ATOM 1382 C CA . ALA B 1 75 ? -2.543 10.766 3.129 1 95 75 ALA B CA 1
ATOM 1383 C C . ALA B 1 75 ? -2.932 12.195 3.506 1 95 75 ALA B C 1
ATOM 1385 O O . ALA B 1 75 ? -2.479 12.719 4.527 1 95 75 ALA B O 1
ATOM 1386 N N . THR B 1 76 ? -3.695 12.828 2.646 1 97.25 76 THR B N 1
ATOM 1387 C CA . THR B 1 76 ? -4.18 14.18 2.896 1 97.25 76 THR B CA 1
ATOM 1388 C C . THR B 1 76 ? -5.691 14.188 3.105 1 97.25 76 THR B C 1
ATOM 1390 O O . THR B 1 76 ? -6.438 13.648 2.285 1 97.25 76 THR B O 1
ATOM 1393 N N . PHE B 1 77 ? -6.062 14.703 4.211 1 97.25 77 PHE B N 1
ATOM 1394 C CA . PHE B 1 77 ? -7.477 14.867 4.523 1 97.25 77 PHE B CA 1
ATOM 1395 C C . PHE B 1 77 ? -7.855 16.344 4.555 1 97.25 77 PHE B C 1
ATOM 1397 O O . PHE B 1 77 ? -7.121 17.172 5.102 1 97.25 77 PHE B O 1
ATOM 1404 N N . VAL B 1 78 ? -8.992 16.703 3.957 1 97.44 78 VAL B N 1
ATOM 1405 C CA . VAL B 1 78 ? -9.578 18.031 4.012 1 97.44 78 VAL B CA 1
ATOM 1406 C C . VAL B 1 78 ? -11.047 17.938 4.406 1 97.44 78 VAL B C 1
ATOM 1408 O O . VAL B 1 78 ? -11.836 17.25 3.74 1 97.44 78 VAL B O 1
ATOM 1411 N N . ASN B 1 79 ? -11.32 18.547 5.504 1 97 79 ASN B N 1
ATOM 1412 C CA . ASN B 1 79 ? -12.688 18.531 6.016 1 97 79 ASN B CA 1
ATOM 1413 C C . ASN B 1 79 ? -13.234 17.109 6.137 1 97 79 ASN B C 1
ATOM 1415 O O . ASN B 1 79 ? -14.328 16.828 5.66 1 97 79 ASN B O 1
ATOM 1419 N N . GLY B 1 80 ? -12.406 16.266 6.582 1 95.5 80 GLY B N 1
ATOM 1420 C CA . GLY B 1 80 ? -12.812 14.922 6.934 1 95.5 80 GLY B CA 1
ATOM 1421 C C . GLY B 1 80 ? -12.766 13.953 5.766 1 95.5 80 GLY B C 1
ATOM 1422 O O . GLY B 1 80 ? -13.008 12.758 5.93 1 95.5 80 GLY B O 1
ATOM 1423 N N . LYS B 1 81 ? -12.43 14.438 4.609 1 94.5 81 LYS B N 1
ATOM 1424 C CA . LYS B 1 81 ? -12.43 13.617 3.402 1 94.5 81 LYS B CA 1
ATOM 1425 C C . LYS B 1 81 ? -11.008 13.328 2.928 1 94.5 81 LYS B C 1
ATOM 1427 O O . LYS B 1 81 ? -10.164 14.227 2.902 1 94.5 81 LYS B O 1
ATOM 1432 N N . LEU B 1 82 ? -10.766 12.078 2.572 1 94.31 82 LEU B N 1
ATOM 1433 C CA . LEU B 1 82 ? -9.5 11.719 1.944 1 94.31 82 LEU B CA 1
ATOM 1434 C C . LEU B 1 82 ? -9.406 12.297 0.536 1 94.31 82 LEU B C 1
ATOM 1436 O O . LEU B 1 82 ? -10.164 11.898 -0.353 1 94.31 82 LEU B O 1
ATOM 1440 N N . VAL B 1 83 ? -8.469 13.172 0.345 1 94.38 83 VAL B N 1
ATOM 1441 C CA . VAL B 1 83 ? -8.422 13.828 -0.96 1 94.38 83 VAL B CA 1
ATOM 1442 C C . VAL B 1 83 ? -7.223 13.32 -1.753 1 94.38 83 VAL B C 1
ATOM 1444 O O . VAL B 1 83 ? -7.152 13.5 -2.971 1 94.38 83 VAL B O 1
ATOM 1447 N N . ASN B 1 84 ? -6.219 12.758 -1.034 1 89.44 84 ASN B N 1
ATOM 1448 C CA . ASN B 1 84 ? -5.047 12.195 -1.699 1 89.44 84 ASN B CA 1
ATOM 1449 C C . ASN B 1 84 ? -4.406 11.086 -0.862 1 89.44 84 ASN B C 1
ATOM 1451 O O . ASN B 1 84 ? -4.375 11.18 0.366 1 89.44 84 ASN B O 1
ATOM 1455 N N . GLU B 1 85 ? -3.959 10.023 -1.469 1 88.5 85 GLU B N 1
ATOM 1456 C CA . GLU B 1 85 ? -3.115 8.953 -0.939 1 88.5 85 GLU B CA 1
ATOM 1457 C C . GLU B 1 85 ? -1.949 8.656 -1.876 1 88.5 85 GLU B C 1
ATOM 1459 O O . GLU B 1 85 ? -2.154 8.234 -3.018 1 88.5 85 GLU B O 1
ATOM 1464 N N . THR B 1 86 ? -0.736 8.93 -1.382 1 87.19 86 THR B N 1
ATOM 1465 C CA . THR B 1 86 ? 0.424 8.859 -2.264 1 87.19 86 THR B CA 1
ATOM 1466 C C . THR B 1 86 ? 1.578 8.125 -1.586 1 87.19 86 THR B C 1
ATOM 1468 O O . THR B 1 86 ? 1.979 8.484 -0.476 1 87.19 86 THR B O 1
ATOM 1471 N N . GLN B 1 87 ? 2.041 7.121 -2.23 1 83.69 87 GLN B N 1
ATOM 1472 C CA . GLN B 1 87 ? 3.293 6.492 -1.826 1 83.69 87 GLN B CA 1
ATOM 1473 C C . GLN B 1 87 ? 4.484 7.121 -2.543 1 83.69 87 GLN B C 1
ATOM 1475 O O . GLN B 1 87 ? 4.539 7.133 -3.775 1 83.69 87 GLN B O 1
ATOM 1480 N N . THR B 1 88 ? 5.406 7.785 -1.763 1 85 88 THR B N 1
ATOM 1481 C CA . THR B 1 88 ? 6.547 8.445 -2.393 1 85 88 THR B CA 1
ATOM 1482 C C . THR B 1 88 ? 7.703 8.586 -1.408 1 85 88 THR B C 1
ATOM 1484 O O . THR B 1 88 ? 7.488 8.68 -0.199 1 85 88 THR B O 1
ATOM 1487 N N . ASN B 1 89 ? 8.883 8.539 -1.942 1 86.56 89 ASN B N 1
ATOM 1488 C CA . ASN B 1 89 ? 10.07 8.891 -1.177 1 86.56 89 ASN B CA 1
ATOM 1489 C C . ASN B 1 89 ? 10.727 10.164 -1.71 1 86.56 89 ASN B C 1
ATOM 1491 O O . ASN B 1 89 ? 11.898 10.43 -1.427 1 86.56 89 ASN B O 1
ATOM 1495 N N . LYS B 1 90 ? 9.969 10.883 -2.471 1 92.25 90 LYS B N 1
ATOM 1496 C CA . LYS B 1 90 ? 10.453 12.125 -3.061 1 92.25 90 LYS B CA 1
ATOM 1497 C C . LYS B 1 90 ? 9.898 13.336 -2.312 1 92.25 90 LYS B C 1
ATOM 1499 O O . LYS B 1 90 ? 8.688 13.562 -2.285 1 92.25 90 LYS B O 1
ATOM 1504 N N . GLN B 1 91 ? 10.781 14.133 -1.875 1 95 91 GLN B N 1
ATOM 1505 C CA . GLN B 1 91 ? 10.406 15.305 -1.096 1 95 91 GLN B CA 1
ATOM 1506 C C . GLN B 1 91 ? 9.547 16.266 -1.922 1 95 91 GLN B C 1
ATOM 1508 O O . GLN B 1 91 ? 8.594 16.844 -1.407 1 95 91 GLN B O 1
ATOM 1513 N N . GLU B 1 92 ? 9.891 16.406 -3.166 1 96.56 92 GLU B N 1
ATOM 1514 C CA . GLU B 1 92 ? 9.172 17.344 -4.027 1 96.56 92 GLU B CA 1
ATOM 1515 C C . GLU B 1 92 ? 7.691 16.969 -4.125 1 96.56 92 GLU B C 1
ATOM 1517 O O . GLU B 1 92 ? 6.828 17.844 -4.164 1 96.56 92 GLU B O 1
ATOM 1522 N N . VAL B 1 93 ? 7.391 15.75 -4.191 1 94.06 93 VAL B N 1
ATOM 1523 C CA . VAL B 1 93 ? 6.016 15.273 -4.273 1 94.06 93 VAL B CA 1
ATOM 1524 C C . VAL B 1 93 ? 5.277 15.602 -2.977 1 94.06 93 VAL B C 1
ATOM 1526 O O . VAL B 1 93 ? 4.137 16.062 -3.004 1 94.06 93 VAL B O 1
ATOM 1529 N N . LEU B 1 94 ? 5.941 15.367 -1.864 1 95.88 94 LEU B N 1
ATOM 1530 C CA . LEU B 1 94 ? 5.352 15.688 -0.568 1 95.88 94 LEU B CA 1
ATOM 1531 C C . LEU B 1 94 ? 5.031 17.172 -0.467 1 95.88 94 LEU B C 1
ATOM 1533 O O . LEU B 1 94 ? 3.945 17.547 -0.021 1 95.88 94 LEU B O 1
ATOM 1537 N N . ILE B 1 95 ? 5.977 17.953 -0.92 1 96.5 95 ILE B N 1
ATOM 1538 C CA . ILE B 1 95 ? 5.793 19.406 -0.88 1 96.5 95 ILE B CA 1
ATOM 1539 C C . ILE B 1 95 ? 4.59 19.797 -1.734 1 96.5 95 ILE B C 1
ATOM 1541 O O . ILE B 1 95 ? 3.779 20.625 -1.328 1 96.5 95 ILE B O 1
ATOM 1545 N N . GLU B 1 96 ? 4.469 19.188 -2.85 1 96.38 96 GLU B N 1
ATOM 1546 C CA . GLU B 1 96 ? 3.346 19.469 -3.738 1 96.38 96 GLU B CA 1
ATOM 1547 C C . GLU B 1 96 ? 2.016 19.125 -3.078 1 96.38 96 GLU B C 1
ATOM 1549 O O . GLU B 1 96 ? 1.04 19.859 -3.199 1 96.38 96 GLU B O 1
ATOM 1554 N N . LEU B 1 97 ? 1.957 18.031 -2.43 1 94.44 97 LEU B N 1
ATOM 1555 C CA . LEU B 1 97 ? 0.753 17.594 -1.73 1 94.44 97 LEU B CA 1
ATOM 1556 C C . LEU B 1 97 ? 0.32 18.625 -0.698 1 94.44 97 LEU B C 1
ATOM 1558 O O . LEU B 1 97 ? -0.869 18.938 -0.582 1 94.44 97 LEU B O 1
ATOM 1562 N N . VAL B 1 98 ? 1.262 19.109 0.05 1 96.69 98 VAL B N 1
ATOM 1563 C CA . VAL B 1 98 ? 0.977 20.078 1.104 1 96.69 98 VAL B CA 1
ATOM 1564 C C . VAL B 1 98 ? 0.549 21.406 0.486 1 96.69 98 VAL B C 1
ATOM 1566 O O . VAL B 1 98 ? -0.435 22.016 0.918 1 96.69 98 VAL B O 1
ATOM 1569 N N . ASN B 1 99 ? 1.222 21.719 -0.577 1 95.56 99 ASN B N 1
ATOM 1570 C CA . ASN B 1 99 ? 0.935 23 -1.229 1 95.56 99 ASN B CA 1
ATOM 1571 C C . ASN B 1 99 ? -0.471 23.016 -1.822 1 95.56 99 ASN B C 1
ATOM 1573 O O . ASN B 1 99 ? -1.107 24.062 -1.885 1 95.56 99 ASN B O 1
ATOM 1577 N N . GLU B 1 100 ? -0.961 21.938 -2.166 1 94.44 100 GLU B N 1
ATOM 1578 C CA . GLU B 1 100 ? -2.271 21.828 -2.797 1 94.44 100 GLU B CA 1
ATOM 1579 C C . GLU B 1 100 ? -3.391 22.141 -1.809 1 94.44 100 GLU B C 1
ATOM 1581 O O . GLU B 1 100 ? -4.516 22.438 -2.213 1 94.44 100 GLU B O 1
ATOM 1586 N N . ILE B 1 101 ? -3.074 22.016 -0.556 1 93.81 101 ILE B N 1
ATOM 1587 C CA . ILE B 1 101 ? -4.168 22.188 0.397 1 93.81 101 ILE B CA 1
ATOM 1588 C C . ILE B 1 101 ? -3.9 23.406 1.279 1 93.81 101 ILE B C 1
ATOM 1590 O O . ILE B 1 101 ? -4.672 23.688 2.195 1 93.81 101 ILE B O 1
ATOM 1594 N N . VAL B 1 102 ? -2.855 24.062 1.07 1 89.69 102 VAL B N 1
ATOM 1595 C CA . VAL B 1 102 ? -2.57 25.266 1.825 1 89.69 102 VAL B CA 1
ATOM 1596 C C . VAL B 1 102 ? -3.549 26.375 1.422 1 89.69 102 VAL B C 1
ATOM 1598 O O . VAL B 1 102 ? -3.898 26.5 0.246 1 89.69 102 VAL B O 1
#

Secondary structure (DSSP, 8-state):
-EEEE-SS-HHHHHHH-SEEEEEEE-TT-HHHHHHHHHHHHHHHH-TTSEEEEEEGGG-HHHHHHHT-S-S-EEEEEETTEEEEEEE---HHHHHHHHHTT-/-EEEE-SS-HHHHHHH-SEEEEEEE-TT-HHHHHHHHHHHHHHHH-TTSEEEEEEGGG-HHHHHHHT-S-S-EEEEEETTEEEEEEE---HHHHHHHHHTT-

pLDDT: mean 89.71, std 8.27, range [65.06, 98.0]